Protein AF-A0A6P7HN29-F1 (afdb_monomer_lite)

Radius of gyration: 27.96 Å; chains: 1; bounding box: 75×89×49 Å

Sequence (217 aa):
MADNYPSMDPSSQGRPERPVSKQLPPLPPELEKQKKDVPEELYNAVGVSLKHYQDYNKDHNIKKFFDTFKSFIDSKPDVSNAGITVRIHTVTTGNTYGPDKALLAQVKDSGRITLEETDMSRCHVIILFCQISSRPGSDVQYAMSDLPGDKPVILVLMHHSRKAYYTDTENWSDTYPKVVLGVNVFYHETVKGLLSCKENKLAVQKIKKKLQKYISH

Structure (mmCIF, N/CA/C/O backbone):
data_AF-A0A6P7HN29-F1
#
_entry.id   AF-A0A6P7HN29-F1
#
loop_
_atom_site.group_PDB
_atom_site.id
_atom_site.type_symbol
_atom_site.label_atom_id
_atom_site.label_alt_id
_atom_site.label_comp_id
_atom_site.label_asym_id
_atom_site.label_entity_id
_atom_site.label_seq_id
_atom_site.pdbx_PDB_ins_code
_atom_site.Cartn_x
_atom_site.Cartn_y
_atom_site.Cartn_z
_atom_site.occupancy
_atom_site.B_iso_or_equiv
_atom_site.auth_seq_id
_atom_site.auth_comp_id
_atom_site.auth_asym_id
_atom_site.auth_atom_id
_atom_site.pdbx_PDB_model_num
ATOM 1 N N . MET A 1 1 ? -58.189 67.225 -16.286 1.00 43.34 1 MET A N 1
ATOM 2 C CA . MET A 1 1 ? -57.925 67.772 -14.939 1.00 43.34 1 MET A CA 1
ATOM 3 C C . MET A 1 1 ? -56.854 66.900 -14.319 1.00 43.34 1 MET A C 1
ATOM 5 O O . MET A 1 1 ? -56.887 65.700 -14.543 1.00 43.34 1 MET A O 1
ATOM 9 N N . ALA A 1 2 ?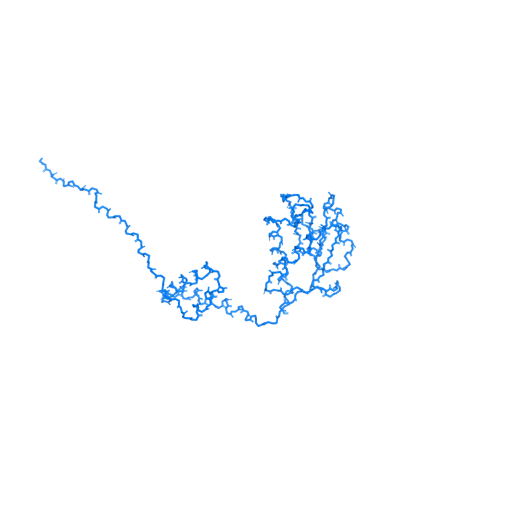 -55.837 67.530 -13.741 1.00 41.59 2 ALA A N 1
ATOM 10 C CA . ALA A 1 2 ? -54.569 66.914 -13.377 1.00 41.59 2 ALA A CA 1
ATOM 11 C C . ALA A 1 2 ? -54.674 66.134 -12.063 1.00 41.59 2 ALA A C 1
ATOM 13 O O . ALA A 1 2 ? -55.053 66.723 -11.055 1.00 41.59 2 ALA A O 1
ATOM 14 N N . ASP A 1 3 ? -54.261 64.867 -12.075 1.00 45.31 3 ASP A N 1
ATOM 15 C CA . ASP A 1 3 ? -54.010 64.102 -10.856 1.00 45.31 3 ASP A CA 1
ATOM 16 C C . ASP A 1 3 ? -52.498 64.032 -10.611 1.00 45.31 3 ASP A C 1
ATOM 18 O O . ASP A 1 3 ? -51.732 63.424 -11.360 1.00 45.31 3 ASP A O 1
ATOM 22 N N . ASN A 1 4 ? -52.085 64.733 -9.556 1.00 47.69 4 ASN A N 1
ATOM 23 C CA . ASN A 1 4 ? -50.752 64.718 -8.965 1.00 47.69 4 ASN A CA 1
ATOM 24 C C . ASN A 1 4 ? -50.406 63.304 -8.473 1.00 47.69 4 ASN A C 1
ATOM 26 O O . ASN A 1 4 ? -50.963 62.852 -7.473 1.00 47.69 4 ASN A O 1
ATOM 30 N N . TYR A 1 5 ? -49.424 62.648 -9.092 1.00 47.66 5 TYR A N 1
ATOM 31 C CA . TYR A 1 5 ? -48.718 61.530 -8.463 1.00 47.66 5 TYR A CA 1
ATOM 32 C C . TYR A 1 5 ? -47.433 62.045 -7.794 1.00 47.66 5 TYR A C 1
ATOM 34 O O . TYR A 1 5 ? -46.621 62.684 -8.468 1.00 47.66 5 TYR A O 1
ATOM 42 N N . PRO A 1 6 ? -47.207 61.784 -6.492 1.00 52.19 6 PRO A N 1
ATOM 43 C CA . PRO A 1 6 ? -45.948 62.121 -5.842 1.00 52.19 6 PRO A CA 1
ATOM 44 C C . PRO A 1 6 ? -44.807 61.294 -6.443 1.00 52.19 6 PRO A C 1
ATOM 46 O O . PRO A 1 6 ? -44.888 60.068 -6.524 1.00 52.19 6 PRO A O 1
ATOM 49 N N . SER A 1 7 ? -43.731 61.973 -6.838 1.00 55.41 7 SER A N 1
ATOM 50 C CA . SER A 1 7 ? -42.469 61.355 -7.244 1.00 55.41 7 SER A CA 1
ATOM 51 C C . SER A 1 7 ? -41.893 60.556 -6.071 1.00 55.41 7 SER A C 1
ATOM 53 O O . SER A 1 7 ? -41.456 61.145 -5.084 1.00 55.41 7 SER A O 1
ATOM 55 N N . MET A 1 8 ? -41.894 59.223 -6.162 1.00 48.50 8 MET A N 1
ATOM 56 C CA . MET A 1 8 ? -41.188 58.375 -5.201 1.00 48.50 8 MET A CA 1
ATOM 57 C C . MET A 1 8 ? -39.685 58.426 -5.480 1.00 48.50 8 MET A C 1
ATOM 59 O O . MET A 1 8 ? -39.221 58.039 -6.551 1.00 48.50 8 MET A O 1
ATOM 63 N N . ASP A 1 9 ? -38.939 58.915 -4.497 1.00 49.97 9 ASP A N 1
ATOM 64 C CA . ASP A 1 9 ? -37.482 58.903 -4.463 1.00 49.97 9 ASP A CA 1
ATOM 65 C C . ASP A 1 9 ? -36.962 57.445 -4.393 1.00 49.97 9 ASP A C 1
ATOM 67 O O . ASP A 1 9 ? -37.293 56.727 -3.439 1.00 49.97 9 ASP A O 1
ATOM 71 N N . PRO A 1 10 ? -36.147 56.971 -5.361 1.00 46.06 10 PRO A N 1
ATOM 72 C CA . PRO A 1 10 ? -35.624 55.603 -5.364 1.00 46.06 10 PRO A CA 1
ATOM 73 C C . PRO A 1 10 ? -34.605 55.321 -4.250 1.00 46.06 10 PRO A C 1
ATOM 75 O O . PRO A 1 10 ? -34.153 54.185 -4.113 1.00 46.06 10 PRO A O 1
ATOM 78 N N . SER A 1 11 ? -34.214 56.318 -3.453 1.00 51.03 11 SER A N 1
ATOM 79 C CA . SER A 1 11 ? -33.157 56.170 -2.446 1.00 51.03 11 SER A CA 1
ATOM 80 C C . SER A 1 11 ? -33.614 55.600 -1.090 1.00 51.03 11 SER A C 1
ATOM 82 O O . SER A 1 11 ? -32.798 55.454 -0.182 1.00 51.03 11 SER A O 1
ATOM 84 N N . SER A 1 12 ? -34.879 55.178 -0.955 1.00 49.66 12 SER A N 1
ATOM 85 C CA . SER A 1 12 ? -35.416 54.580 0.284 1.00 49.66 12 SER A CA 1
ATOM 86 C C . SER A 1 12 ? -35.377 53.045 0.350 1.00 49.66 12 SER A C 1
ATOM 88 O O . SER A 1 12 ? -35.799 52.464 1.353 1.00 49.66 12 SER A O 1
ATOM 90 N N . GLN A 1 13 ? -34.815 52.355 -0.651 1.00 51.03 13 GLN A N 1
ATOM 91 C CA . GLN A 1 13 ? -34.500 50.931 -0.503 1.00 51.03 13 GLN A CA 1
ATOM 92 C C . GLN A 1 13 ? -33.286 50.772 0.416 1.00 51.03 13 GLN A C 1
ATOM 94 O O . GLN A 1 13 ? -32.135 50.757 -0.022 1.00 51.03 13 GLN A O 1
ATOM 99 N N . GLY A 1 14 ? -33.566 50.677 1.718 1.00 47.97 14 GLY A N 1
ATOM 100 C CA . GLY A 1 14 ? -32.590 50.326 2.736 1.00 47.97 14 GLY A CA 1
ATOM 101 C C . GLY A 1 14 ? -31.765 49.128 2.274 1.00 47.97 14 GLY A C 1
ATOM 102 O O . GLY A 1 14 ? -32.299 48.062 1.966 1.00 47.97 14 GLY A O 1
ATOM 103 N N . ARG A 1 15 ? -30.446 49.326 2.187 1.00 46.12 15 ARG A N 1
ATOM 104 C CA . ARG A 1 15 ? -29.478 48.254 1.946 1.00 46.12 15 ARG A CA 1
ATOM 105 C C . ARG A 1 15 ? -29.787 47.123 2.941 1.00 46.12 15 ARG A C 1
ATOM 107 O O . ARG A 1 15 ? -29.869 47.430 4.130 1.00 46.12 15 ARG A O 1
ATOM 114 N N . PRO A 1 16 ? -29.928 45.852 2.512 1.00 44.56 16 PRO A N 1
ATOM 115 C CA . PRO A 1 16 ? -30.110 44.757 3.454 1.00 44.56 16 PRO A CA 1
ATOM 116 C C . PRO A 1 16 ? -28.949 44.793 4.446 1.00 44.56 16 PRO A C 1
ATOM 118 O O . PRO A 1 16 ? -27.779 44.758 4.045 1.00 44.56 16 PRO A O 1
ATOM 121 N N . GLU A 1 17 ? -29.271 44.956 5.730 1.00 47.38 17 GLU A N 1
ATOM 122 C CA . GLU A 1 17 ? -28.269 44.930 6.785 1.00 47.38 17 GLU A CA 1
ATOM 123 C C . GLU A 1 17 ? -27.486 43.625 6.657 1.00 47.38 17 GLU A C 1
ATOM 125 O O . GLU A 1 17 ? -28.058 42.533 6.590 1.00 47.38 17 GLU A O 1
ATOM 130 N N . ARG A 1 18 ? -26.153 43.728 6.577 1.00 48.09 18 ARG A N 1
ATOM 131 C CA . ARG A 1 18 ? -25.316 42.532 6.670 1.00 48.09 18 ARG A CA 1
ATOM 132 C C . ARG A 1 18 ? -25.620 41.885 8.018 1.00 48.09 18 ARG A C 1
ATOM 134 O O . ARG A 1 18 ? -25.643 42.615 9.010 1.00 48.09 18 ARG A O 1
ATOM 141 N N . PRO A 1 19 ? -25.804 40.555 8.085 1.00 44.81 19 PRO A N 1
ATOM 142 C CA . PRO A 1 19 ? -25.991 39.898 9.362 1.00 44.81 19 PRO A CA 1
ATOM 143 C C . PRO A 1 19 ? -24.803 40.253 10.254 1.00 44.81 19 PRO A C 1
ATOM 145 O O . PRO A 1 19 ? -23.654 39.957 9.919 1.00 44.81 19 PRO A O 1
ATOM 148 N N . VAL A 1 20 ? -25.093 40.949 11.356 1.00 46.72 20 VAL A N 1
ATOM 149 C CA . VAL A 1 20 ? -24.129 41.270 12.409 1.00 46.72 20 VAL A CA 1
ATOM 150 C C . VAL A 1 20 ? -23.392 39.977 12.737 1.00 46.72 20 VAL A C 1
ATOM 152 O O . VAL A 1 20 ? -24.045 38.959 12.990 1.00 46.72 20 VAL A O 1
ATOM 155 N N . SER A 1 21 ? -22.054 39.980 12.691 1.00 49.72 21 SER A N 1
ATOM 156 C CA . SER A 1 21 ? -21.269 38.802 13.055 1.00 49.72 21 SER A CA 1
ATOM 157 C C . SER A 1 21 ? -21.516 38.518 14.532 1.00 49.72 21 SER A C 1
ATOM 159 O O . SER A 1 21 ? -20.874 39.084 15.414 1.00 49.72 21 SER A O 1
ATOM 161 N N . LYS A 1 22 ? -22.517 37.686 14.815 1.00 56.28 22 LYS A N 1
ATOM 162 C CA . LYS A 1 22 ? -22.825 37.240 16.165 1.00 56.28 22 LYS A CA 1
ATOM 163 C C . LYS A 1 22 ? -21.600 36.477 16.647 1.00 56.28 22 LYS A C 1
ATOM 165 O O . LYS A 1 22 ? -21.380 35.361 16.166 1.00 56.28 22 LYS A O 1
ATOM 170 N N . GLN A 1 23 ? -20.838 37.098 17.553 1.00 55.44 23 GLN A N 1
ATOM 171 C CA . GLN A 1 23 ? -19.724 36.499 18.283 1.00 55.44 23 GLN A CA 1
ATOM 172 C C . GLN A 1 23 ? -20.067 35.032 18.575 1.00 55.44 23 GLN A C 1
ATOM 174 O O . GLN A 1 23 ? -21.179 34.727 19.025 1.00 55.44 23 GLN A O 1
ATOM 179 N N . LEU A 1 24 ? -19.169 34.117 18.205 1.00 54.12 24 LEU A N 1
ATOM 180 C CA . LEU A 1 24 ? -19.393 32.693 18.428 1.00 54.12 24 LEU A CA 1
ATOM 181 C C . LEU A 1 24 ? -19.588 32.484 19.942 1.00 54.12 24 LEU A C 1
ATOM 183 O O . LEU A 1 24 ? -18.815 33.062 20.711 1.00 54.12 24 LEU A O 1
ATOM 187 N N . PRO A 1 25 ? -20.626 31.749 20.385 1.00 56.28 25 PRO A N 1
ATOM 188 C CA . PRO A 1 25 ? -20.808 31.494 21.805 1.00 56.28 25 PRO A CA 1
ATOM 189 C C . PRO A 1 25 ? -19.559 30.804 22.367 1.00 56.28 25 PRO A C 1
ATOM 191 O O . PRO A 1 25 ? -18.903 30.049 21.637 1.00 56.28 25 PRO A O 1
ATOM 194 N N . PRO A 1 26 ? -19.217 31.069 23.638 1.00 59.94 26 PRO A N 1
ATOM 195 C CA . PRO A 1 26 ? -18.092 30.411 24.278 1.00 59.94 26 PRO A CA 1
ATOM 196 C C . PRO A 1 26 ? -18.330 28.903 24.281 1.00 59.94 26 PRO A C 1
ATOM 198 O O . PRO A 1 26 ? -19.451 28.432 24.500 1.00 59.94 26 PRO A O 1
ATOM 201 N N . LEU A 1 27 ? -17.277 28.146 23.987 1.00 61.91 27 LEU A N 1
ATOM 202 C CA . LEU A 1 27 ? -17.364 26.697 24.024 1.00 61.91 27 LEU A CA 1
ATOM 203 C C . LEU A 1 27 ? -17.512 26.220 25.474 1.00 61.91 27 LEU A C 1
ATOM 205 O O . LEU A 1 27 ? -17.062 26.895 26.402 1.00 61.91 27 LEU A O 1
ATOM 209 N N . PRO A 1 28 ? -18.099 25.031 25.680 1.00 71.88 28 PRO A N 1
ATOM 210 C CA . PRO A 1 28 ? -18.005 24.330 26.947 1.00 71.88 28 PRO A CA 1
ATOM 211 C C . PRO A 1 28 ? -16.540 24.266 27.422 1.00 71.88 28 PRO A C 1
ATOM 213 O O . PRO A 1 28 ? -15.663 23.933 26.612 1.00 71.88 28 PRO A O 1
ATOM 216 N N . PRO A 1 29 ? -16.256 24.553 28.705 1.00 72.56 29 PRO A N 1
ATOM 217 C CA . PRO A 1 29 ? -14.896 24.577 29.252 1.00 72.56 29 PRO A CA 1
ATOM 218 C C . PRO A 1 29 ? -14.099 23.287 29.010 1.00 72.56 29 PRO A C 1
ATOM 220 O O . PRO A 1 29 ? -12.871 23.305 28.924 1.00 72.56 29 PRO A O 1
ATOM 223 N N . GLU A 1 30 ? -14.786 22.152 28.886 1.00 71.81 30 GLU A N 1
ATOM 224 C CA . GLU A 1 30 ? -14.202 20.847 28.583 1.00 71.81 30 GLU A CA 1
ATOM 225 C C . GLU A 1 30 ? -13.575 20.806 27.183 1.00 71.81 30 GLU A C 1
ATOM 227 O O . GLU A 1 30 ? -12.512 20.211 27.006 1.00 71.81 30 GLU A O 1
ATOM 232 N N . LEU A 1 31 ? -14.204 21.468 26.206 1.00 68.50 31 LEU A N 1
ATOM 233 C CA . LEU A 1 31 ? -13.719 21.548 24.826 1.00 68.50 31 LEU A CA 1
ATOM 234 C C . LEU A 1 31 ? -12.632 22.615 24.669 1.00 68.50 31 LEU A C 1
ATOM 236 O O . LEU A 1 31 ? -11.703 22.435 23.883 1.00 68.50 31 LEU A O 1
ATOM 240 N N . GLU A 1 32 ? -12.689 23.698 25.450 1.00 72.94 32 GLU A N 1
ATOM 241 C CA . GLU A 1 32 ? -11.645 24.730 25.429 1.00 72.94 32 GLU A CA 1
ATOM 242 C C . GLU A 1 32 ? -10.275 24.192 25.858 1.00 72.94 32 GLU A C 1
ATOM 244 O O . GLU A 1 32 ? -9.254 24.571 25.280 1.00 72.94 32 GLU A O 1
ATOM 249 N N . LYS A 1 33 ? -10.240 23.249 26.810 1.00 77.94 33 LYS A N 1
ATOM 250 C CA . LYS A 1 33 ? -8.997 22.596 27.261 1.00 77.94 33 LYS A CA 1
ATOM 251 C C . LYS A 1 33 ? -8.274 21.837 26.145 1.00 77.94 33 LYS A C 1
ATOM 253 O O . LYS A 1 33 ? -7.057 21.706 26.209 1.00 77.94 33 LYS A O 1
ATOM 258 N N . GLN A 1 34 ? -9.001 21.381 25.125 1.00 69.62 34 GLN A N 1
ATOM 259 C CA . GLN A 1 34 ? -8.477 20.568 24.020 1.00 69.62 34 GLN A CA 1
ATOM 260 C C . GLN A 1 34 ? -8.106 21.401 22.782 1.00 69.62 34 GLN A C 1
ATOM 262 O O . GLN A 1 34 ? -7.586 20.873 21.803 1.00 69.62 34 GLN A O 1
ATOM 267 N N . LYS A 1 35 ? -8.335 22.722 22.814 1.00 69.81 35 LYS A N 1
ATOM 268 C CA . LYS A 1 35 ? -8.148 23.629 21.668 1.00 69.81 35 LYS A CA 1
ATOM 269 C C . LYS A 1 35 ? -6.738 23.603 21.066 1.00 69.81 35 LYS A C 1
ATOM 271 O O . LYS A 1 35 ? -6.591 23.840 19.873 1.00 69.81 35 LYS A O 1
ATOM 276 N N . LYS A 1 36 ? -5.704 23.350 21.875 1.00 72.38 36 LYS A N 1
ATOM 277 C CA . LYS A 1 36 ? -4.299 23.350 21.423 1.00 72.38 36 LYS A CA 1
ATOM 278 C C . LYS A 1 36 ? -3.937 22.133 20.570 1.00 72.38 36 LYS A C 1
ATOM 280 O O . LYS A 1 36 ? -3.017 22.225 19.766 1.00 72.38 36 LYS A O 1
ATOM 285 N N . ASP A 1 37 ? -4.676 21.039 20.726 1.00 72.31 37 ASP A N 1
ATOM 286 C CA . ASP A 1 37 ? -4.370 19.747 20.106 1.00 72.31 37 ASP A CA 1
ATOM 287 C C . ASP A 1 37 ? -5.210 19.487 18.844 1.00 72.31 37 ASP A C 1
ATOM 289 O O . ASP A 1 37 ? -5.085 18.444 18.202 1.00 72.31 37 ASP A O 1
ATOM 293 N N . VAL A 1 38 ? -6.080 20.433 18.474 1.00 72.06 38 VAL A N 1
ATOM 294 C CA . VAL A 1 38 ? -7.059 20.282 17.393 1.00 72.06 38 VAL A CA 1
ATOM 295 C C . VAL A 1 38 ? -6.831 21.354 16.320 1.00 72.06 38 VAL A C 1
ATOM 297 O O . VAL A 1 38 ? -6.774 22.539 16.652 1.00 72.06 38 VAL A O 1
ATOM 300 N N . PRO A 1 39 ? -6.745 20.980 15.025 1.00 77.00 39 PRO A N 1
ATOM 301 C CA . PRO A 1 39 ? -6.690 21.939 13.924 1.00 77.00 39 PRO A CA 1
ATOM 302 C C . PRO A 1 39 ? -7.826 22.967 13.991 1.00 77.00 39 PRO A C 1
ATOM 304 O O . PRO A 1 39 ? -8.988 22.608 14.195 1.00 77.00 39 PRO A O 1
ATOM 307 N N . GLU A 1 40 ? -7.498 24.240 13.768 1.00 72.62 40 GLU A N 1
ATOM 308 C CA . GLU A 1 40 ? -8.418 25.373 13.944 1.00 72.62 40 GLU A CA 1
ATOM 309 C C . GLU A 1 40 ? -9.715 25.231 13.127 1.00 72.62 40 GLU A C 1
ATOM 311 O O . GLU A 1 40 ? -10.800 25.558 13.606 1.00 72.62 40 GLU A O 1
ATOM 316 N N . GLU A 1 41 ? -9.633 24.664 11.923 1.00 72.50 41 GLU A N 1
ATOM 317 C CA . GLU A 1 41 ? -10.794 24.390 11.068 1.00 72.50 41 GLU A CA 1
ATOM 318 C C . GLU A 1 41 ? -11.811 23.452 11.737 1.00 72.50 41 GLU A C 1
ATOM 320 O O . GLU A 1 41 ? -13.017 23.702 11.700 1.00 72.50 41 GLU A O 1
ATOM 325 N N . LEU A 1 42 ? -11.329 22.390 12.390 1.00 71.50 42 LEU A N 1
ATOM 326 C CA . LEU A 1 42 ? -12.178 21.427 13.093 1.00 71.50 42 LEU A CA 1
ATOM 327 C C . LEU A 1 42 ? -12.754 22.043 14.368 1.00 71.50 42 LEU A C 1
ATOM 329 O O . LEU A 1 42 ? -13.936 21.864 14.659 1.00 71.50 42 LEU A O 1
ATOM 333 N N . TYR A 1 43 ? -11.946 22.824 15.083 1.00 69.81 43 TYR A N 1
ATOM 334 C CA . TYR A 1 43 ? -12.386 23.578 16.253 1.00 69.81 43 TYR A CA 1
ATOM 335 C C . TYR A 1 43 ? -13.524 24.557 15.907 1.00 69.81 43 TYR A C 1
ATOM 337 O O . TYR A 1 43 ? -14.561 24.587 16.576 1.00 69.81 43 TYR A O 1
ATOM 345 N N . ASN A 1 44 ? -13.383 25.299 14.807 1.00 74.12 44 ASN A N 1
ATOM 346 C CA . ASN A 1 44 ? -14.394 26.243 14.337 1.00 74.12 44 ASN A CA 1
ATOM 347 C C . ASN A 1 44 ? -15.677 25.527 13.886 1.00 74.12 44 ASN A C 1
ATOM 349 O O . ASN A 1 44 ? -16.779 25.963 14.228 1.00 74.12 44 ASN A O 1
ATOM 353 N N . ALA A 1 45 ? -15.559 24.398 13.181 1.00 77.00 45 ALA A N 1
ATOM 354 C CA . ALA A 1 45 ? -16.709 23.603 12.752 1.00 77.00 45 ALA A CA 1
ATOM 355 C C . ALA A 1 45 ? -17.531 23.060 13.937 1.00 77.00 45 ALA A C 1
ATOM 357 O O . ALA A 1 45 ? -18.766 23.077 13.893 1.00 77.00 45 ALA A O 1
ATOM 358 N N . VAL A 1 46 ? -16.870 22.625 15.016 1.00 75.88 46 VAL A N 1
ATOM 359 C CA . VAL A 1 46 ? -17.536 22.155 16.242 1.00 75.88 46 VAL A CA 1
ATOM 360 C C . VAL A 1 46 ? -18.276 23.298 16.935 1.00 75.88 46 VAL A C 1
ATOM 362 O O . VAL A 1 46 ? -19.447 23.137 17.276 1.00 75.88 46 VAL A O 1
ATOM 365 N N . GLY A 1 47 ? -17.647 24.468 17.084 1.00 70.94 47 GLY A N 1
ATOM 366 C CA . GLY A 1 47 ? -18.295 25.636 17.693 1.00 70.94 47 GLY A CA 1
ATOM 367 C C . GLY A 1 47 ? -19.517 26.123 16.912 1.00 70.94 47 GLY A C 1
ATOM 368 O O . GLY A 1 47 ? -20.562 26.411 17.500 1.00 70.94 47 GLY A O 1
ATOM 369 N N . VAL A 1 48 ? -19.432 26.139 15.578 1.00 75.00 48 VAL A N 1
ATOM 370 C CA . VAL A 1 48 ? -20.577 26.451 14.710 1.00 75.00 48 VAL A CA 1
ATOM 371 C C . VAL A 1 48 ? -21.687 25.414 14.880 1.00 75.00 48 VAL A C 1
ATOM 373 O O . VAL A 1 48 ? -22.847 25.789 15.048 1.00 75.00 48 VAL A O 1
ATOM 376 N N . SER A 1 49 ? -21.355 24.123 14.881 1.00 74.56 49 SER A N 1
ATOM 377 C CA . SER A 1 49 ? -22.342 23.043 15.019 1.00 74.56 49 SER A CA 1
ATOM 378 C C . SER A 1 49 ? -23.046 23.070 16.380 1.00 74.56 49 SER A C 1
ATOM 380 O O . SER A 1 49 ? -24.263 22.904 16.442 1.00 74.56 49 SER A O 1
ATOM 382 N N . LEU A 1 50 ? -22.308 23.343 17.462 1.00 71.75 50 LEU A N 1
ATOM 383 C CA . LEU A 1 50 ? -22.855 23.421 18.818 1.00 71.75 50 LEU A CA 1
ATOM 384 C C . LEU A 1 50 ? -23.823 24.596 18.983 1.00 71.75 50 LEU A C 1
ATOM 386 O O . LEU A 1 50 ? -24.890 24.418 19.567 1.00 71.75 50 LEU A O 1
ATOM 390 N N . LYS A 1 51 ? -23.487 25.766 18.423 1.00 70.00 51 LYS A N 1
ATOM 391 C CA . LYS A 1 51 ? -24.373 26.939 18.413 1.00 70.00 51 LYS A CA 1
ATOM 392 C C . LYS A 1 51 ? -25.721 26.608 17.772 1.00 70.00 51 LYS A C 1
ATOM 394 O O . LYS A 1 51 ? -26.764 26.826 18.376 1.00 70.00 51 LYS A O 1
ATOM 399 N N . HIS A 1 52 ? -25.694 26.016 16.576 1.00 67.56 52 HIS A N 1
ATOM 400 C CA . HIS A 1 52 ? -26.920 25.622 15.883 1.00 67.56 52 HIS A CA 1
ATOM 401 C C . HIS A 1 52 ? -27.680 24.542 16.662 1.00 67.56 52 HIS A C 1
ATOM 403 O O . HIS A 1 52 ? -28.897 24.605 16.772 1.00 67.56 52 HIS A O 1
ATOM 409 N N . TYR A 1 53 ? -26.993 23.577 17.269 1.00 67.94 53 TYR A N 1
ATOM 410 C CA . TYR A 1 53 ? -27.675 22.583 18.091 1.00 67.94 53 TYR A CA 1
ATOM 411 C C . TYR A 1 53 ? -28.388 23.211 19.300 1.00 67.94 53 TYR A C 1
ATOM 413 O O . TYR A 1 53 ? -29.535 22.871 19.569 1.0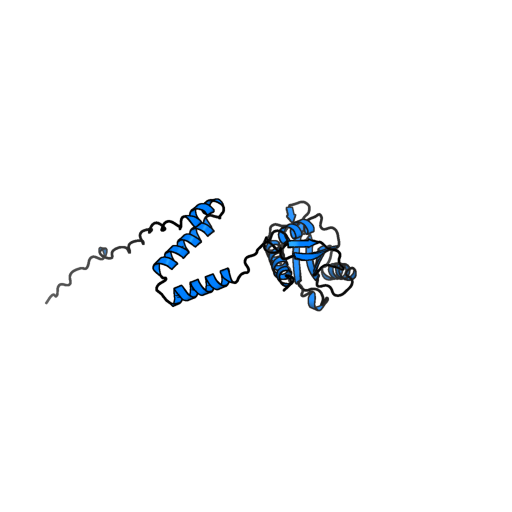0 67.94 53 TYR A O 1
ATOM 421 N N . GLN A 1 54 ? -27.758 24.155 20.005 1.00 67.56 54 GLN A N 1
ATOM 422 C CA . GLN A 1 54 ? -28.373 24.847 21.145 1.00 67.56 54 GLN A CA 1
ATOM 423 C C . GLN A 1 54 ? -29.597 25.677 20.737 1.00 67.56 54 GLN A C 1
ATOM 425 O O . GLN A 1 54 ? -30.601 25.661 21.449 1.00 67.56 54 GLN A O 1
ATOM 430 N N . ASP A 1 55 ? -29.537 26.336 19.578 1.00 69.75 55 ASP A N 1
ATOM 431 C CA . ASP A 1 55 ? -30.631 27.162 19.059 1.00 69.75 55 ASP A CA 1
ATOM 432 C C . ASP A 1 55 ? -31.812 26.318 18.528 1.00 69.75 55 ASP A C 1
ATOM 434 O O . ASP A 1 55 ? -32.967 26.736 18.624 1.00 69.75 55 ASP A O 1
ATOM 438 N N . TYR A 1 56 ? -31.544 25.114 18.004 1.00 65.56 56 TYR A N 1
ATOM 439 C CA . TYR A 1 56 ? -32.523 24.295 17.276 1.00 65.56 56 TYR A CA 1
ATOM 440 C C . TYR A 1 56 ? -32.838 22.927 17.912 1.00 65.56 56 TYR A C 1
ATOM 442 O O . TYR A 1 56 ? -33.560 22.132 17.312 1.00 65.56 56 TYR A O 1
ATOM 450 N N . ASN A 1 57 ? -32.382 22.635 19.137 1.00 68.19 57 ASN A N 1
ATOM 451 C CA . ASN A 1 57 ? -32.678 21.361 19.823 1.00 68.19 57 ASN A CA 1
ATOM 452 C C . ASN A 1 57 ? -34.174 21.123 20.115 1.00 68.19 57 ASN A C 1
ATOM 454 O O . ASN A 1 57 ? -34.557 20.009 20.475 1.00 68.19 57 ASN A O 1
ATOM 458 N N . LYS A 1 58 ? -35.010 22.159 19.969 1.00 71.69 58 LYS A N 1
ATOM 459 C CA . LYS A 1 58 ? -36.472 22.085 20.081 1.00 71.69 58 LYS A CA 1
ATOM 460 C C . LYS A 1 58 ? -37.132 21.562 18.805 1.00 71.69 58 LYS A C 1
ATOM 462 O O . LYS A 1 58 ? -38.265 21.094 18.869 1.00 71.69 58 LYS A O 1
ATOM 467 N N . ASP A 1 59 ? -36.450 21.633 17.662 1.00 83.62 59 ASP A N 1
ATOM 468 C CA . ASP A 1 59 ? -36.935 21.047 16.417 1.00 83.62 59 ASP A CA 1
ATOM 469 C C . ASP A 1 59 ? -36.694 19.532 16.436 1.00 83.62 59 ASP A C 1
ATOM 471 O O . ASP A 1 59 ? -35.563 19.053 16.558 1.00 83.62 59 ASP A O 1
ATOM 475 N N . HIS A 1 60 ? -37.777 18.764 16.314 1.00 80.25 60 HIS A N 1
ATOM 476 C CA . HIS A 1 60 ? -37.739 17.305 16.365 1.00 80.25 60 HIS A CA 1
ATOM 477 C C . HIS A 1 60 ? -36.838 16.690 15.279 1.00 80.25 60 HIS A C 1
ATOM 479 O O . HIS A 1 60 ? -36.157 15.699 15.540 1.00 80.25 60 HIS A O 1
ATOM 485 N N . ASN A 1 61 ? -36.807 17.257 14.071 1.00 80.50 61 ASN A N 1
ATOM 486 C CA . ASN A 1 61 ? -36.033 16.715 12.956 1.00 80.50 61 ASN A CA 1
ATOM 487 C C . ASN A 1 61 ? -34.540 16.986 13.137 1.00 80.50 61 ASN A C 1
ATOM 489 O O . ASN A 1 61 ? -33.725 16.093 12.901 1.00 80.50 61 ASN A O 1
ATOM 493 N N . ILE A 1 62 ? -34.187 18.182 13.611 1.00 78.81 62 ILE A N 1
ATOM 494 C CA . ILE A 1 62 ? -32.798 18.543 13.915 1.00 78.81 62 ILE A CA 1
ATOM 495 C C . ILE A 1 62 ? -32.297 17.719 15.099 1.00 78.81 62 ILE A C 1
ATOM 497 O O . ILE A 1 62 ? -31.235 17.102 15.011 1.00 78.81 62 ILE A O 1
ATOM 501 N N . LYS A 1 63 ? -33.090 17.614 16.171 1.00 80.25 63 LYS A N 1
ATOM 502 C CA . LYS A 1 63 ? -32.764 16.761 17.315 1.00 80.25 63 LYS A CA 1
ATOM 503 C C . LYS A 1 63 ? -32.573 15.304 16.886 1.00 80.25 63 LYS A C 1
ATOM 505 O O . LYS A 1 63 ? -31.545 14.719 17.203 1.00 80.25 63 LYS A O 1
ATOM 510 N N . LYS A 1 64 ? -33.492 14.738 16.094 1.00 84.19 64 LYS A N 1
ATOM 511 C CA . LYS A 1 64 ? -33.375 13.368 15.566 1.00 84.19 64 LYS A CA 1
ATOM 512 C C . LYS A 1 64 ? -32.130 13.185 14.696 1.00 84.19 64 LYS A C 1
ATOM 514 O O . LYS A 1 64 ? -31.477 12.150 14.802 1.00 84.19 64 LYS A O 1
ATOM 519 N N . PHE A 1 65 ? -31.787 14.157 13.850 1.00 82.12 65 PHE A N 1
ATOM 520 C CA . PHE A 1 65 ? -30.566 14.116 13.040 1.00 82.12 65 PHE A CA 1
ATOM 521 C C . PHE A 1 65 ? -29.314 14.053 13.920 1.00 82.12 65 PHE A C 1
ATOM 523 O O . PHE A 1 65 ? -28.485 13.164 13.736 1.00 82.12 65 PHE A O 1
ATOM 530 N N . PHE A 1 66 ? -29.200 14.944 14.908 1.00 81.00 66 PHE A N 1
ATOM 531 C CA . PHE A 1 66 ? -28.060 14.961 15.822 1.00 81.00 66 PHE A CA 1
ATOM 532 C C . PHE A 1 66 ? -28.021 13.736 16.736 1.00 81.00 66 PHE A C 1
ATOM 534 O O . PHE A 1 66 ? -26.941 13.196 16.936 1.00 81.00 66 PHE A O 1
ATOM 541 N N . ASP A 1 67 ? -29.160 13.248 17.226 1.00 82.19 67 ASP A N 1
ATOM 542 C CA . ASP A 1 67 ? -29.247 12.006 18.002 1.00 82.19 67 ASP A CA 1
ATOM 543 C C . ASP A 1 67 ? -28.815 10.797 17.158 1.00 82.19 67 ASP A C 1
ATOM 545 O O . ASP A 1 67 ? -28.087 9.936 17.642 1.00 82.19 67 ASP A O 1
ATOM 549 N N . THR A 1 68 ? -29.200 10.751 15.878 1.00 81.12 68 THR A N 1
ATOM 550 C CA . THR A 1 68 ? -28.773 9.701 14.934 1.00 81.12 68 THR A CA 1
ATOM 551 C C . THR A 1 68 ? -27.277 9.792 14.658 1.00 81.12 68 THR A C 1
ATOM 553 O O . THR A 1 68 ? -26.579 8.783 14.678 1.00 81.12 68 THR A O 1
ATOM 556 N N . PHE A 1 69 ? -26.762 11.0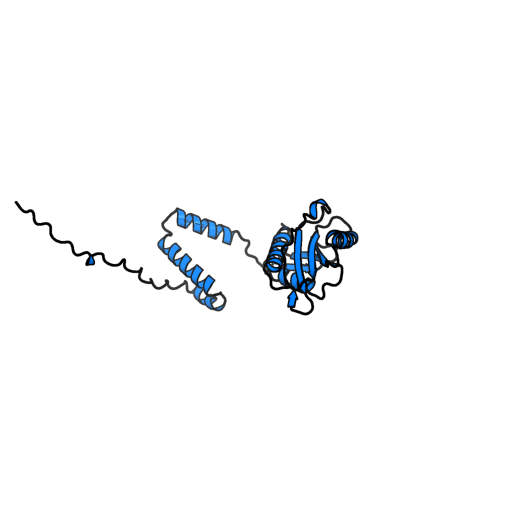00 14.425 1.00 78.94 69 PHE A N 1
ATOM 557 C CA . PHE A 1 69 ? -25.336 11.228 14.224 1.00 78.94 69 PHE A CA 1
ATOM 558 C C . PHE A 1 69 ? -24.533 10.866 15.476 1.00 78.94 69 PHE A C 1
ATOM 560 O O . PHE A 1 69 ? -23.536 10.160 15.377 1.00 78.94 69 PHE A O 1
ATOM 567 N N . LYS A 1 70 ? -24.995 11.283 16.656 1.00 76.62 70 LYS A N 1
ATOM 568 C CA . LYS A 1 70 ? -24.399 10.944 17.944 1.00 76.62 70 LYS A CA 1
ATOM 569 C C . LYS A 1 70 ? -24.441 9.442 18.178 1.00 76.62 70 LYS A C 1
ATOM 571 O O . LYS A 1 70 ? -23.404 8.869 18.449 1.00 76.62 70 LYS A O 1
ATOM 576 N N . SER A 1 71 ? -25.575 8.785 17.951 1.00 74.38 71 SER A N 1
ATOM 577 C CA . SER A 1 71 ? -25.679 7.326 18.008 1.00 74.38 71 SER A CA 1
ATOM 578 C C . SER A 1 71 ? -24.737 6.648 17.013 1.00 74.38 71 SER A C 1
ATOM 580 O O . SER A 1 71 ? -24.132 5.646 17.358 1.00 74.38 71 SER A O 1
ATOM 582 N N . PHE A 1 72 ? -24.531 7.192 15.813 1.00 74.50 72 PHE A N 1
ATOM 583 C CA . PHE A 1 72 ? -23.537 6.687 14.863 1.00 74.50 72 PHE A CA 1
ATOM 584 C C . PHE A 1 72 ? -22.092 6.877 15.354 1.00 74.50 72 PHE A C 1
ATOM 586 O O . PHE A 1 72 ? -21.253 6.018 15.110 1.00 74.50 72 PHE A O 1
ATOM 593 N N . ILE A 1 73 ? -21.781 7.985 16.029 1.00 67.94 73 ILE A N 1
ATOM 594 C CA . ILE A 1 73 ? -20.467 8.216 16.645 1.00 67.94 73 ILE A CA 1
ATOM 595 C C . ILE A 1 73 ? -20.267 7.324 17.879 1.00 67.94 73 ILE A C 1
ATOM 597 O O . ILE A 1 73 ? -19.210 6.722 17.990 1.00 67.94 73 ILE A O 1
ATOM 601 N N . ASP A 1 74 ? -21.277 7.188 18.735 1.00 68.12 74 ASP A N 1
ATOM 602 C CA . ASP A 1 74 ? -21.269 6.414 19.984 1.00 68.12 74 ASP A CA 1
ATOM 603 C C . ASP A 1 74 ? -21.379 4.896 19.729 1.00 68.12 74 ASP A C 1
ATOM 605 O O . ASP A 1 74 ? -20.939 4.091 20.542 1.00 68.12 74 ASP A O 1
ATOM 609 N N . SER A 1 75 ? -21.960 4.488 18.592 1.00 63.38 75 SER A N 1
ATOM 610 C CA . SER A 1 75 ? -21.959 3.097 18.104 1.00 63.38 75 SER A CA 1
ATOM 611 C C . SER A 1 75 ? -20.703 2.744 17.317 1.00 63.38 75 SER A C 1
ATOM 613 O O . SER A 1 75 ? -20.505 1.571 16.989 1.00 63.38 75 SER A O 1
ATOM 615 N N . LYS A 1 76 ? -19.814 3.714 17.041 1.00 53.22 76 LYS A N 1
ATOM 616 C CA . LYS A 1 76 ? -18.427 3.330 16.782 1.00 53.22 76 LYS A CA 1
ATOM 617 C C . LYS A 1 76 ? -17.916 2.758 18.093 1.00 53.22 76 LYS A C 1
ATOM 619 O O . LYS A 1 76 ? -18.084 3.414 19.118 1.00 53.22 76 LYS A O 1
ATOM 624 N N . PRO A 1 77 ? -17.320 1.559 18.080 1.00 47.38 77 PRO A N 1
ATOM 625 C CA . PRO A 1 77 ? -16.730 1.032 19.291 1.00 47.38 77 PRO A CA 1
ATOM 626 C C . PRO A 1 77 ? -15.780 2.093 19.839 1.00 47.38 77 PRO A C 1
ATOM 628 O O . PRO A 1 77 ? -14.981 2.656 19.081 1.00 47.38 77 PRO A O 1
ATOM 631 N N . ASP A 1 78 ? -15.905 2.377 21.135 1.00 43.84 78 ASP A N 1
ATOM 632 C CA . ASP A 1 78 ? -14.813 2.945 21.905 1.00 43.84 78 ASP A CA 1
ATOM 633 C C . ASP A 1 78 ? -13.587 2.104 21.551 1.00 43.84 78 ASP A C 1
ATOM 635 O O . ASP A 1 78 ? -13.530 0.907 21.854 1.00 43.84 78 ASP A O 1
ATOM 639 N N . VAL A 1 79 ? -12.658 2.676 20.784 1.00 49.53 79 VAL A N 1
ATOM 640 C CA . VAL A 1 79 ? -11.425 1.983 20.414 1.00 49.53 79 VAL A CA 1
ATOM 641 C C . VAL A 1 79 ? -10.518 2.064 21.634 1.00 49.53 79 VAL A C 1
ATOM 643 O O . VAL A 1 79 ? -9.455 2.678 21.618 1.00 49.53 79 VAL A O 1
ATOM 646 N N . SER A 1 80 ? -10.953 1.421 22.719 1.00 44.78 80 SER A N 1
ATOM 647 C CA . SER A 1 80 ? -10.042 0.830 23.679 1.00 44.78 80 SER A CA 1
ATOM 648 C C . SER A 1 80 ? -8.984 0.082 22.866 1.00 44.78 80 SER A C 1
ATOM 650 O O . SER A 1 80 ? -9.319 -0.654 21.938 1.00 44.78 80 SER A O 1
ATOM 652 N N . ASN A 1 81 ? -7.718 0.373 23.158 1.00 44.28 81 ASN A N 1
ATOM 653 C CA . ASN A 1 81 ? -6.496 -0.011 22.447 1.00 44.28 81 ASN A CA 1
ATOM 654 C C . ASN A 1 81 ? -6.248 -1.536 22.300 1.00 44.28 81 ASN A C 1
ATOM 656 O O . ASN A 1 81 ? -5.125 -2.002 22.471 1.00 44.28 81 ASN A O 1
ATOM 660 N N . ALA A 1 82 ? -7.244 -2.341 21.943 1.00 47.62 82 ALA A N 1
ATOM 661 C CA . ALA A 1 82 ? -7.028 -3.612 21.272 1.00 47.62 82 ALA A CA 1
ATOM 662 C C . ALA A 1 82 ? -6.829 -3.292 19.785 1.00 47.62 82 ALA A C 1
ATOM 664 O O . ALA A 1 82 ? -7.780 -3.236 19.007 1.00 47.62 82 ALA A O 1
ATOM 665 N N . GLY A 1 83 ? -5.588 -2.969 19.411 1.00 56.56 83 GLY A N 1
ATOM 666 C CA . GLY A 1 83 ? -5.231 -2.604 18.043 1.00 56.56 83 GLY A CA 1
ATOM 667 C C . GLY A 1 83 ? -5.748 -3.644 17.055 1.00 56.56 83 GLY A C 1
ATOM 668 O O . GLY A 1 83 ? -5.275 -4.781 17.032 1.00 56.56 83 GLY A O 1
ATOM 669 N N . ILE A 1 84 ? -6.722 -3.251 16.235 1.00 70.75 84 ILE A N 1
ATOM 670 C CA . ILE A 1 84 ? -7.209 -4.068 15.132 1.00 70.75 84 ILE A CA 1
ATOM 671 C C . ILE A 1 84 ? -6.016 -4.353 14.224 1.00 70.75 84 ILE A C 1
ATOM 673 O O . ILE A 1 84 ? -5.499 -3.448 13.564 1.00 70.75 84 ILE A O 1
ATOM 677 N N . THR A 1 85 ? -5.564 -5.605 14.232 1.00 85.25 85 THR A N 1
ATOM 678 C CA . THR A 1 85 ? -4.323 -5.999 13.572 1.00 85.25 85 THR A CA 1
ATOM 679 C C . THR A 1 85 ? -4.627 -6.760 12.291 1.00 85.25 85 THR A C 1
ATOM 681 O O . THR A 1 85 ? -5.214 -7.841 12.307 1.00 85.25 85 THR A O 1
ATOM 684 N N . VAL A 1 86 ? -4.209 -6.205 11.155 1.00 91.12 86 VAL A N 1
ATOM 685 C CA . VAL A 1 86 ? -4.261 -6.891 9.863 1.00 91.12 86 VAL A CA 1
ATOM 686 C C . VAL A 1 86 ? -2.872 -7.430 9.560 1.00 91.12 86 VAL A C 1
ATOM 688 O O . VAL A 1 86 ? -1.935 -6.670 9.317 1.00 91.12 86 VAL A O 1
ATOM 691 N N . ARG A 1 87 ? -2.750 -8.758 9.554 1.00 94.38 87 ARG A N 1
ATOM 692 C CA . ARG A 1 87 ? -1.516 -9.446 9.180 1.00 94.38 87 ARG A CA 1
ATOM 693 C C . ARG A 1 87 ? -1.336 -9.380 7.672 1.00 94.38 87 ARG A C 1
ATOM 695 O O . ARG A 1 87 ? -2.177 -9.878 6.923 1.00 94.38 87 ARG A O 1
ATOM 702 N N . ILE A 1 88 ? -0.244 -8.789 7.224 1.00 95.56 88 ILE A N 1
ATOM 703 C CA . ILE A 1 88 ? 0.117 -8.672 5.814 1.00 95.56 88 ILE A CA 1
ATOM 704 C C . ILE A 1 88 ? 1.409 -9.435 5.541 1.00 95.56 88 ILE A C 1
ATOM 706 O O . ILE A 1 88 ? 2.204 -9.689 6.444 1.00 95.56 88 ILE A O 1
ATOM 710 N N . HIS A 1 89 ? 1.616 -9.796 4.283 1.00 96.69 89 HIS A N 1
ATOM 711 C CA . HIS A 1 89 ? 2.920 -10.198 3.771 1.00 96.69 89 HIS A CA 1
ATOM 712 C C . HIS A 1 89 ? 3.221 -9.349 2.541 1.00 96.69 89 HIS A C 1
ATOM 714 O O . HIS A 1 89 ? 2.326 -9.122 1.726 1.00 96.69 89 HIS A O 1
ATOM 720 N N . THR A 1 90 ? 4.440 -8.840 2.417 1.00 96.88 90 THR A N 1
ATOM 721 C CA . THR A 1 90 ? 4.846 -8.009 1.283 1.00 96.88 90 THR A CA 1
ATOM 722 C C . THR A 1 90 ? 5.790 -8.794 0.389 1.00 96.88 90 THR A C 1
ATOM 724 O O . THR A 1 90 ? 6.694 -9.475 0.864 1.00 96.88 90 THR A O 1
ATOM 727 N N . VAL A 1 91 ? 5.564 -8.708 -0.917 1.00 96.75 91 VAL A N 1
ATOM 728 C CA . VAL A 1 91 ? 6.438 -9.295 -1.936 1.00 96.75 91 VAL A CA 1
ATOM 729 C C . VAL A 1 91 ? 6.761 -8.196 -2.930 1.00 96.75 91 VAL A C 1
ATOM 731 O O . VAL A 1 91 ? 5.853 -7.493 -3.365 1.00 96.75 91 VAL A O 1
ATOM 734 N N . THR A 1 92 ? 8.032 -8.036 -3.283 1.00 96.00 92 THR A N 1
ATOM 735 C CA . THR A 1 92 ? 8.472 -7.055 -4.281 1.00 96.00 92 THR A CA 1
ATOM 736 C C . THR A 1 92 ? 9.181 -7.787 -5.410 1.00 96.00 92 THR A C 1
ATOM 738 O O . THR A 1 92 ? 10.126 -8.531 -5.156 1.00 96.00 92 THR A O 1
ATOM 741 N N . THR A 1 93 ? 8.745 -7.572 -6.652 1.00 94.44 93 THR A N 1
ATOM 742 C CA . THR A 1 93 ? 9.404 -8.106 -7.849 1.00 94.44 93 THR A CA 1
ATOM 743 C C . THR A 1 93 ? 10.065 -6.991 -8.644 1.00 94.44 93 THR A C 1
ATOM 745 O O . THR A 1 93 ? 9.467 -5.941 -8.889 1.00 94.44 93 THR A O 1
ATOM 748 N N . GLY A 1 94 ? 11.308 -7.236 -9.058 1.00 89.62 94 GLY A N 1
ATOM 749 C CA . GLY A 1 94 ? 12.184 -6.211 -9.615 1.00 89.62 94 GLY A CA 1
ATOM 750 C C . GLY A 1 94 ? 12.810 -5.320 -8.537 1.00 89.62 94 GLY A C 1
ATOM 751 O O . GLY A 1 94 ? 12.774 -5.620 -7.344 1.00 89.62 94 GLY A O 1
ATOM 752 N N . ASN A 1 95 ? 13.416 -4.218 -8.967 1.00 88.69 95 ASN A N 1
ATOM 753 C CA . ASN A 1 95 ? 14.033 -3.220 -8.108 1.00 88.69 95 ASN A CA 1
ATOM 754 C C . ASN A 1 95 ? 13.220 -1.920 -8.105 1.00 88.69 95 ASN A C 1
ATOM 756 O O . ASN A 1 95 ? 13.238 -1.123 -9.044 1.00 88.69 95 ASN A O 1
ATOM 760 N N . THR A 1 96 ? 12.528 -1.684 -6.999 1.00 87.94 96 THR A N 1
ATOM 761 C CA . THR A 1 96 ? 11.727 -0.478 -6.776 1.00 87.94 96 THR A CA 1
ATOM 762 C C . THR A 1 96 ? 12.542 0.694 -6.246 1.00 87.94 96 THR A C 1
ATOM 764 O O . THR A 1 96 ? 12.027 1.803 -6.274 1.00 87.94 96 THR A O 1
ATOM 767 N N . TYR A 1 97 ? 13.781 0.484 -5.777 1.00 88.38 97 TYR A N 1
ATOM 768 C CA . TYR A 1 97 ? 14.663 1.480 -5.142 1.00 88.38 97 TYR A CA 1
ATOM 769 C C . TYR A 1 97 ? 14.123 2.118 -3.842 1.00 88.38 97 TYR A C 1
ATOM 771 O O . TYR A 1 97 ? 14.519 3.225 -3.479 1.00 88.38 97 TYR A O 1
ATOM 779 N N . GLY A 1 98 ? 13.195 1.457 -3.135 1.00 91.62 98 GLY A N 1
ATOM 780 C CA . GLY A 1 98 ? 12.637 1.923 -1.852 1.00 91.62 98 GLY A CA 1
ATOM 781 C C . GLY A 1 98 ? 11.246 2.593 -1.863 1.00 91.62 98 GLY A C 1
ATOM 782 O O . GLY A 1 98 ? 10.590 2.580 -0.819 1.00 91.62 98 GLY A O 1
ATOM 783 N N . PRO A 1 99 ? 10.732 3.161 -2.971 1.00 94.31 99 PRO A N 1
ATOM 784 C CA . PRO A 1 99 ? 9.347 3.613 -3.099 1.00 94.31 99 PRO A CA 1
ATOM 785 C C . PRO A 1 99 ? 8.244 2.640 -2.664 1.00 94.31 99 PRO A C 1
ATOM 787 O O . PRO A 1 99 ? 7.213 3.099 -2.180 1.00 94.31 99 PRO A O 1
ATOM 790 N N . ASP A 1 100 ? 8.443 1.329 -2.781 1.00 95.31 100 ASP A N 1
ATOM 791 C CA . ASP A 1 100 ? 7.555 0.300 -2.217 1.00 95.31 100 ASP A CA 1
ATOM 792 C C . ASP A 1 100 ? 7.445 0.424 -0.691 1.00 95.31 100 ASP A C 1
ATOM 794 O O . ASP A 1 100 ? 6.344 0.500 -0.140 1.00 95.31 100 ASP A O 1
ATOM 798 N N . LYS A 1 101 ? 8.587 0.563 -0.008 1.00 94.50 101 LYS A N 1
ATOM 799 C CA . LYS A 1 101 ? 8.652 0.778 1.445 1.00 94.50 101 LYS A CA 1
ATOM 800 C C . LYS A 1 101 ? 8.030 2.115 1.837 1.00 94.50 101 LYS A C 1
ATOM 802 O O . LYS A 1 101 ? 7.300 2.186 2.824 1.00 94.50 101 LYS A O 1
ATOM 807 N N . ALA A 1 102 ? 8.277 3.167 1.054 1.00 94.69 102 ALA A N 1
ATOM 808 C CA . ALA A 1 102 ? 7.678 4.482 1.281 1.00 94.69 102 ALA A CA 1
ATOM 809 C C . ALA A 1 102 ? 6.146 4.449 1.133 1.00 94.69 102 ALA A C 1
ATOM 811 O O . ALA A 1 102 ? 5.435 5.043 1.945 1.00 94.69 102 ALA A O 1
ATOM 812 N N . LEU A 1 103 ? 5.626 3.721 0.138 1.00 95.69 103 LEU A N 1
ATOM 813 C CA . LEU A 1 103 ? 4.187 3.524 -0.031 1.00 95.69 103 LEU A CA 1
ATOM 814 C C . LEU A 1 103 ? 3.614 2.741 1.154 1.00 95.69 103 LEU A C 1
ATOM 816 O O . LEU A 1 103 ? 2.599 3.143 1.721 1.00 95.69 103 LEU A O 1
ATOM 820 N N . LEU A 1 104 ? 4.280 1.657 1.564 1.00 95.38 104 LEU A N 1
ATOM 821 C CA . LEU A 1 104 ? 3.857 0.844 2.700 1.00 95.38 104 LEU A CA 1
ATOM 822 C C . LEU A 1 104 ? 3.824 1.651 4.004 1.00 95.38 104 LEU A C 1
ATOM 824 O O . LEU A 1 104 ? 2.874 1.520 4.771 1.00 95.38 104 LEU A O 1
ATOM 828 N N . ALA A 1 105 ? 4.804 2.527 4.235 1.00 93.12 105 ALA A N 1
ATOM 829 C CA . ALA A 1 105 ? 4.809 3.439 5.376 1.00 93.12 105 ALA A CA 1
ATOM 830 C C . ALA A 1 105 ? 3.588 4.376 5.359 1.00 93.12 105 ALA A C 1
ATOM 832 O O . ALA A 1 105 ? 2.894 4.495 6.367 1.00 93.12 105 ALA A O 1
ATOM 833 N N . GLN A 1 106 ? 3.247 4.958 4.200 1.00 93.19 106 GLN A N 1
ATOM 834 C CA . GLN A 1 106 ? 2.027 5.765 4.065 1.00 93.19 106 GLN A CA 1
ATOM 835 C C . GLN A 1 106 ? 0.754 4.949 4.309 1.00 93.19 106 GLN A C 1
ATOM 837 O O . GLN A 1 106 ? -0.224 5.485 4.831 1.00 93.19 106 GLN A O 1
ATOM 842 N N . VAL A 1 107 ? 0.737 3.668 3.929 1.00 92.12 107 VAL A N 1
ATOM 843 C CA . VAL A 1 107 ? -0.384 2.751 4.188 1.00 92.12 107 VAL A CA 1
ATOM 844 C C . VAL A 1 107 ? -0.502 2.421 5.683 1.00 92.12 107 VAL A C 1
ATOM 846 O O . VAL A 1 107 ? -1.620 2.409 6.193 1.00 92.12 107 VAL A O 1
ATOM 849 N N . LYS A 1 108 ? 0.619 2.224 6.388 1.00 88.00 108 LYS A N 1
ATOM 850 C CA . LYS A 1 108 ? 0.673 1.977 7.842 1.00 88.00 108 LYS A CA 1
ATOM 851 C C . LYS A 1 108 ? 0.250 3.190 8.673 1.00 88.00 108 LYS A C 1
ATOM 853 O O . LYS A 1 108 ? -0.353 3.018 9.726 1.00 88.00 108 LYS A O 1
ATOM 858 N N . ASP A 1 109 ? 0.492 4.401 8.178 1.00 79.44 109 ASP A N 1
ATOM 859 C CA . ASP A 1 109 ? 0.136 5.666 8.834 1.00 79.44 109 ASP A CA 1
ATOM 860 C C . ASP A 1 109 ? -1.377 5.983 8.756 1.00 79.44 109 ASP A C 1
ATOM 862 O O . ASP A 1 109 ? -1.835 7.022 8.283 1.00 79.44 109 ASP A O 1
ATOM 866 N N . SER A 1 110 ? -2.231 5.030 9.114 1.00 64.25 110 SER A N 1
ATOM 867 C CA . SER A 1 110 ? -3.640 5.299 9.394 1.00 64.25 110 SER A CA 1
ATOM 868 C C . SER A 1 110 ? -3.968 4.676 10.729 1.00 64.25 110 SER A C 1
ATOM 870 O O . SER A 1 110 ? -4.215 3.476 10.781 1.00 64.25 110 SER A O 1
ATOM 872 N N . GLY A 1 111 ? -4.004 5.490 11.786 1.00 61.66 111 GLY A N 1
ATOM 873 C CA . GLY A 1 111 ? -4.211 5.077 13.184 1.00 61.66 111 GLY A CA 1
ATOM 874 C C . GLY A 1 111 ? -5.525 4.346 13.506 1.00 61.66 111 GLY A C 1
ATOM 875 O O . GLY A 1 111 ? -5.923 4.297 14.659 1.00 61.66 111 GLY A O 1
ATOM 876 N N . ARG A 1 112 ? -6.227 3.802 12.505 1.00 65.94 112 ARG A N 1
ATOM 877 C CA . ARG A 1 112 ? -7.391 2.920 12.647 1.00 65.94 112 ARG A CA 1
ATOM 878 C C . ARG A 1 112 ? -7.040 1.431 12.545 1.00 65.94 112 ARG A C 1
ATOM 880 O O . ARG A 1 112 ? -7.878 0.617 12.908 1.00 65.94 112 ARG A O 1
ATOM 887 N N . ILE A 1 113 ? -5.875 1.070 11.992 1.00 73.81 113 ILE A N 1
ATOM 888 C CA . ILE A 1 113 ? -5.457 -0.328 11.789 1.00 73.81 113 ILE A CA 1
ATOM 889 C C . ILE A 1 113 ? -3.962 -0.449 12.053 1.00 73.81 113 ILE A C 1
ATOM 891 O O . ILE A 1 113 ? -3.171 0.296 11.473 1.00 73.81 113 ILE A O 1
ATOM 895 N N . THR A 1 114 ? -3.580 -1.439 12.848 1.00 84.38 114 THR A N 1
ATOM 896 C CA . THR A 1 114 ? -2.193 -1.881 12.961 1.00 84.38 114 THR A CA 1
ATOM 897 C C . THR A 1 114 ? -1.915 -2.899 11.861 1.00 84.38 114 THR A C 1
ATOM 899 O O . THR A 1 114 ? -2.620 -3.898 11.738 1.00 84.38 114 THR A O 1
ATOM 902 N N . LEU A 1 115 ? -0.901 -2.662 11.031 1.00 89.69 115 LEU A N 1
ATOM 903 C CA . LEU A 1 115 ? -0.451 -3.666 10.066 1.00 89.69 115 LEU A CA 1
ATOM 904 C C . LEU A 1 115 ? 0.724 -4.431 10.657 1.00 89.69 115 LEU A C 1
ATOM 906 O O . LEU A 1 115 ? 1.767 -3.841 10.938 1.00 89.69 115 LEU A O 1
ATOM 910 N N . GLU A 1 116 ? 0.553 -5.736 10.813 1.00 91.12 116 GLU A N 1
ATOM 911 C CA . GLU A 1 116 ? 1.606 -6.642 11.263 1.00 91.12 116 GLU A CA 1
ATOM 912 C C . GLU A 1 116 ? 2.186 -7.360 10.045 1.00 91.12 116 GLU A C 1
ATOM 914 O O . GLU A 1 116 ? 1.462 -8.026 9.306 1.00 91.12 116 GLU A O 1
ATOM 919 N N . GLU A 1 117 ? 3.488 -7.225 9.812 1.00 93.00 117 GLU A N 1
ATOM 920 C CA . GLU A 1 117 ? 4.162 -8.037 8.800 1.00 93.00 117 GLU A CA 1
ATOM 921 C C . GLU A 1 117 ? 4.404 -9.443 9.342 1.00 93.00 117 GLU A C 1
ATOM 923 O O . GLU A 1 117 ? 4.931 -9.631 10.436 1.00 93.00 117 GLU A O 1
ATOM 928 N N . THR A 1 118 ? 3.998 -10.440 8.565 1.00 94.12 118 THR A N 1
ATOM 929 C CA . THR A 1 118 ? 4.088 -11.854 8.928 1.00 94.12 118 THR A CA 1
ATOM 930 C C . THR A 1 118 ? 4.579 -12.673 7.746 1.00 94.12 118 THR A C 1
ATOM 932 O O . THR A 1 118 ? 4.617 -12.198 6.607 1.00 94.12 118 THR A O 1
ATOM 935 N N . ASP A 1 119 ? 4.922 -13.930 8.003 1.00 92.69 119 ASP A N 1
ATOM 936 C CA . ASP A 1 119 ? 5.209 -14.888 6.942 1.00 92.69 119 ASP A CA 1
ATOM 937 C C . ASP A 1 119 ? 3.987 -15.086 6.049 1.00 92.69 119 ASP A C 1
ATOM 939 O O . ASP A 1 119 ? 2.833 -15.015 6.497 1.00 92.69 119 ASP A O 1
ATOM 943 N N . MET A 1 120 ? 4.243 -15.428 4.789 1.00 92.88 120 MET A N 1
ATOM 944 C CA . MET A 1 120 ? 3.193 -15.648 3.805 1.00 92.88 120 MET A CA 1
ATOM 945 C C . MET A 1 120 ? 2.156 -16.671 4.269 1.00 92.88 120 MET A C 1
ATOM 947 O O . MET A 1 120 ? 1.002 -16.519 3.911 1.00 92.88 120 MET A O 1
ATOM 951 N N . SER A 1 121 ? 2.492 -17.671 5.092 1.00 91.25 121 SER A N 1
ATOM 952 C CA . SER A 1 121 ? 1.526 -18.655 5.614 1.00 91.25 121 SER A CA 1
ATOM 953 C C . SER A 1 121 ? 0.558 -18.073 6.651 1.00 91.25 121 SER A C 1
ATOM 955 O O . SER A 1 121 ? -0.588 -18.515 6.734 1.00 91.25 121 SER A O 1
ATOM 957 N N . ARG A 1 122 ? 0.944 -17.012 7.369 1.00 92.56 122 ARG A N 1
ATOM 958 C CA . ARG A 1 122 ? 0.160 -16.408 8.460 1.00 92.56 122 ARG A CA 1
ATOM 959 C C . ARG A 1 122 ? -0.570 -15.124 8.063 1.00 92.56 122 ARG A C 1
ATOM 961 O O . ARG A 1 122 ? -1.503 -14.743 8.757 1.00 92.56 122 ARG A O 1
ATOM 968 N N . CYS A 1 123 ? -0.221 -14.474 6.956 1.00 94.38 123 CYS A N 1
ATOM 969 C CA . CYS A 1 123 ? -0.902 -13.236 6.563 1.00 94.38 123 CYS A CA 1
ATOM 970 C C . CYS A 1 123 ? -2.383 -13.436 6.174 1.00 94.38 123 CYS A C 1
ATOM 972 O O . CYS A 1 123 ? -2.783 -14.501 5.702 1.00 94.38 123 CYS A O 1
ATOM 974 N N . HIS A 1 124 ? -3.200 -12.395 6.328 1.00 94.62 124 HIS A N 1
ATOM 975 C CA . HIS A 1 124 ? -4.559 -12.341 5.777 1.00 94.62 124 HIS A CA 1
ATOM 976 C C . HIS A 1 124 ? -4.549 -12.012 4.278 1.00 94.62 124 HIS A C 1
ATOM 978 O O . HIS A 1 124 ? -5.412 -12.466 3.532 1.00 94.62 124 HIS A O 1
ATOM 984 N N . VAL A 1 125 ? -3.578 -11.205 3.843 1.00 96.19 125 VAL A N 1
ATOM 985 C CA . VAL A 1 125 ? -3.481 -10.669 2.483 1.00 96.19 125 VAL A CA 1
ATOM 986 C C . VAL A 1 125 ? -2.019 -10.411 2.120 1.00 96.19 125 VAL A C 1
ATOM 988 O O . VAL A 1 125 ? -1.213 -10.022 2.971 1.00 96.19 125 VAL A O 1
ATOM 991 N N . ILE A 1 126 ? -1.681 -10.625 0.851 1.00 97.88 126 ILE A N 1
ATOM 992 C CA . ILE A 1 126 ? -0.374 -10.305 0.277 1.00 97.88 126 ILE A CA 1
ATOM 993 C C . ILE A 1 126 ? -0.460 -8.937 -0.408 1.00 97.88 126 ILE A C 1
ATOM 995 O O . ILE A 1 126 ? -1.404 -8.673 -1.151 1.00 97.88 126 ILE A O 1
ATOM 999 N N . ILE A 1 127 ? 0.521 -8.066 -0.179 1.00 97.81 127 ILE A N 1
ATOM 1000 C CA . ILE A 1 127 ? 0.725 -6.845 -0.967 1.00 97.81 127 ILE A CA 1
ATOM 1001 C C . ILE A 1 127 ? 1.903 -7.105 -1.905 1.00 97.81 127 ILE A C 1
ATOM 1003 O O . ILE A 1 127 ? 3.045 -7.197 -1.457 1.00 97.81 127 ILE A O 1
ATOM 1007 N N . LEU A 1 128 ? 1.606 -7.251 -3.194 1.00 97.94 128 LEU A N 1
ATOM 1008 C CA . LEU A 1 128 ? 2.589 -7.510 -4.239 1.00 97.94 128 LEU A CA 1
ATOM 1009 C C . LEU A 1 128 ? 2.972 -6.195 -4.924 1.00 97.94 128 LEU A C 1
ATOM 1011 O O . LEU A 1 128 ? 2.156 -5.605 -5.630 1.00 97.94 128 LEU A O 1
ATOM 1015 N N . PHE A 1 129 ? 4.211 -5.751 -4.742 1.00 97.94 129 PHE A N 1
ATOM 1016 C CA . PHE A 1 129 ? 4.819 -4.633 -5.455 1.00 97.94 129 PHE A CA 1
ATOM 1017 C C . PHE A 1 129 ? 5.491 -5.144 -6.728 1.00 97.94 129 PHE A C 1
ATOM 1019 O O . PHE A 1 129 ? 6.582 -5.704 -6.686 1.00 97.94 129 PHE A O 1
ATOM 1026 N N . CYS A 1 130 ? 4.839 -4.945 -7.867 1.00 96.50 130 CYS A N 1
ATOM 1027 C CA . CYS A 1 130 ? 5.330 -5.378 -9.167 1.00 96.50 130 CYS A CA 1
ATOM 1028 C C . CYS A 1 130 ? 5.978 -4.199 -9.895 1.00 96.50 130 CYS A C 1
ATOM 1030 O O . CYS A 1 130 ? 5.269 -3.296 -10.343 1.00 96.50 130 CYS A O 1
ATOM 1032 N N . GLN A 1 131 ? 7.310 -4.173 -10.004 1.00 95.19 131 GLN A N 1
ATOM 1033 C CA . GLN A 1 131 ? 7.978 -3.208 -10.877 1.00 95.19 131 GLN A CA 1
ATOM 1034 C C . GLN A 1 131 ? 7.581 -3.452 -12.333 1.00 95.19 131 GLN A C 1
ATOM 1036 O O . GLN A 1 131 ? 7.779 -4.544 -12.858 1.00 95.19 131 GLN A O 1
ATOM 1041 N N . ILE A 1 132 ? 7.101 -2.402 -12.999 1.00 93.31 132 ILE A N 1
ATOM 1042 C CA . ILE A 1 132 ? 6.862 -2.425 -14.440 1.00 93.31 132 ILE A CA 1
ATOM 1043 C C . ILE A 1 132 ? 8.143 -1.985 -15.138 1.00 93.31 132 ILE A C 1
ATOM 1045 O O . ILE A 1 132 ? 8.507 -0.808 -15.110 1.00 93.31 132 ILE A O 1
ATOM 1049 N N . SER A 1 133 ? 8.844 -2.957 -15.714 1.00 84.81 133 SER A N 1
ATOM 1050 C CA . SER A 1 133 ? 10.125 -2.771 -16.401 1.00 84.81 133 SER A CA 1
ATOM 1051 C C . SER A 1 133 ? 9.950 -2.663 -17.914 1.00 84.81 133 SER A C 1
ATOM 1053 O O . SER A 1 133 ? 10.718 -1.973 -18.584 1.00 84.81 133 SER A O 1
ATOM 1055 N N . SER A 1 134 ? 8.926 -3.331 -18.452 1.00 78.62 134 SER A N 1
ATOM 1056 C CA . SER A 1 134 ? 8.711 -3.441 -19.891 1.00 78.62 134 SER A CA 1
ATOM 1057 C C . SER A 1 134 ? 7.236 -3.298 -20.257 1.00 78.62 134 SER A C 1
ATOM 1059 O O . SER A 1 134 ? 6.851 -2.335 -20.924 1.00 78.62 134 SER A O 1
ATOM 1061 N N . ARG A 1 135 ? 6.402 -4.252 -19.831 1.00 86.62 135 ARG A N 1
ATOM 1062 C CA . ARG A 1 135 ? 4.973 -4.337 -20.135 1.00 86.62 135 ARG A CA 1
ATOM 1063 C C . ARG A 1 135 ? 4.237 -4.943 -18.937 1.00 86.62 135 ARG A C 1
ATOM 1065 O O . ARG A 1 135 ? 4.647 -6.006 -18.471 1.00 86.62 135 ARG A O 1
ATOM 1072 N N . PRO A 1 136 ? 3.105 -4.354 -18.503 1.00 88.94 136 PRO A N 1
ATOM 1073 C CA . PRO A 1 136 ? 2.353 -4.854 -17.354 1.00 88.94 136 PRO A CA 1
ATOM 1074 C C . PRO A 1 136 ? 2.008 -6.346 -17.420 1.00 88.94 136 PRO A C 1
ATOM 1076 O O . PRO A 1 136 ? 2.206 -7.045 -16.438 1.00 88.94 136 PRO A O 1
ATOM 1079 N N . GLY A 1 137 ? 1.568 -6.858 -18.576 1.00 91.38 137 GLY A N 1
ATOM 1080 C CA . GLY A 1 137 ? 1.183 -8.267 -18.740 1.00 91.38 137 GLY A CA 1
ATOM 1081 C C . GLY A 1 137 ? 2.266 -9.269 -18.336 1.00 91.38 137 GLY A C 1
ATOM 1082 O O . GLY A 1 137 ? 2.028 -10.125 -17.486 1.00 91.38 137 GLY A O 1
ATOM 1083 N N . SER A 1 138 ? 3.461 -9.150 -18.919 1.00 92.75 138 SER A N 1
ATOM 1084 C CA . SER A 1 138 ? 4.575 -10.064 -18.647 1.00 92.75 138 SER A CA 1
ATOM 1085 C C . SER A 1 138 ? 5.141 -9.879 -17.243 1.00 92.75 138 SER A C 1
ATOM 1087 O O . SER A 1 138 ? 5.407 -10.866 -16.560 1.00 92.75 138 SER A O 1
ATOM 1089 N N . ASP A 1 139 ? 5.282 -8.626 -16.798 1.00 94.31 139 ASP A N 1
ATOM 1090 C CA . ASP A 1 139 ? 5.828 -8.315 -15.476 1.00 94.31 139 ASP A CA 1
ATOM 1091 C C . ASP A 1 139 ? 4.893 -8.842 -14.365 1.00 94.31 139 ASP A C 1
ATOM 1093 O O . ASP A 1 139 ? 5.354 -9.453 -13.400 1.00 94.31 139 ASP A O 1
ATOM 1097 N N . VAL A 1 140 ? 3.569 -8.701 -14.527 1.00 95.25 140 VAL A N 1
ATOM 1098 C CA . VAL A 1 140 ? 2.573 -9.246 -13.587 1.00 95.25 140 VAL A CA 1
ATOM 1099 C C . VAL A 1 140 ? 2.521 -10.766 -13.642 1.00 95.25 140 VAL A C 1
ATOM 1101 O O . VAL A 1 140 ? 2.434 -11.394 -12.591 1.00 95.25 140 VAL A O 1
ATOM 1104 N N . GLN A 1 141 ? 2.590 -11.376 -14.829 1.00 94.75 141 GLN A N 1
ATOM 1105 C CA . GLN A 1 141 ? 2.621 -12.835 -14.951 1.00 94.75 141 GLN A CA 1
ATOM 1106 C C . GLN A 1 141 ? 3.798 -13.440 -14.188 1.00 94.75 141 GLN A C 1
ATOM 1108 O O . GLN A 1 141 ? 3.603 -14.376 -13.414 1.00 94.75 141 GLN A O 1
ATOM 1113 N N . TYR A 1 142 ? 4.988 -12.865 -14.362 1.00 94.12 142 TYR A N 1
ATOM 1114 C CA . TYR A 1 142 ? 6.178 -13.259 -13.618 1.00 94.12 142 TYR A CA 1
ATOM 1115 C C . TYR A 1 142 ? 6.004 -13.018 -12.111 1.00 94.12 142 TYR A C 1
ATOM 1117 O O . TYR A 1 142 ? 6.284 -13.885 -11.293 1.00 94.12 142 TYR A O 1
ATOM 1125 N N . ALA A 1 143 ? 5.469 -11.861 -11.717 1.00 94.62 143 ALA A N 1
ATOM 1126 C CA . ALA A 1 143 ? 5.281 -11.552 -10.303 1.00 94.62 143 ALA A CA 1
ATOM 1127 C C . ALA A 1 143 ? 4.260 -12.465 -9.601 1.00 94.62 143 ALA A C 1
ATOM 1129 O O . ALA A 1 143 ? 4.376 -12.738 -8.407 1.00 94.62 143 ALA A O 1
ATOM 1130 N N . MET A 1 144 ? 3.255 -12.939 -10.337 1.00 95.62 144 MET A N 1
ATOM 1131 C CA . MET A 1 144 ? 2.208 -13.817 -9.821 1.00 95.62 144 MET A CA 1
ATOM 1132 C C . MET A 1 144 ? 2.614 -15.294 -9.804 1.00 95.62 144 MET A C 1
ATOM 1134 O O . MET A 1 144 ? 2.073 -16.029 -8.973 1.00 95.62 144 MET A O 1
ATOM 1138 N N . SER A 1 145 ? 3.544 -15.738 -10.664 1.00 92.94 145 SER A N 1
ATOM 1139 C CA . SER A 1 145 ? 4.008 -17.138 -10.688 1.00 92.94 145 SER A CA 1
ATOM 1140 C C . SER A 1 145 ? 4.719 -17.549 -9.402 1.00 92.94 145 SER A C 1
ATOM 1142 O O . SER A 1 145 ? 4.644 -18.709 -9.005 1.00 92.94 145 SER A O 1
ATOM 1144 N N . ASP A 1 146 ? 5.338 -16.586 -8.721 1.00 84.44 146 ASP A N 1
ATOM 1145 C CA . ASP A 1 146 ? 6.108 -16.814 -7.496 1.00 84.44 146 ASP A CA 1
ATOM 1146 C C . ASP A 1 146 ? 5.236 -16.824 -6.228 1.00 84.44 146 ASP A C 1
ATOM 1148 O O . ASP A 1 146 ? 5.731 -17.063 -5.126 1.00 84.44 146 ASP A O 1
ATOM 1152 N N . LEU A 1 147 ? 3.925 -16.575 -6.357 1.00 91.56 147 LEU A N 1
ATOM 1153 C CA . LEU A 1 147 ? 2.988 -16.566 -5.234 1.00 91.56 147 LEU A CA 1
ATOM 1154 C C . LEU A 1 147 ? 2.232 -17.902 -5.138 1.00 91.56 147 LEU A C 1
ATOM 1156 O O . LEU A 1 147 ? 1.265 -18.098 -5.883 1.00 91.56 147 LEU A O 1
ATOM 1160 N N . PRO A 1 148 ? 2.577 -18.801 -4.198 1.00 82.00 148 PRO A N 1
ATOM 1161 C CA . PRO A 1 148 ? 1.845 -20.047 -4.007 1.00 82.00 148 PRO A CA 1
ATOM 1162 C C . PRO A 1 148 ? 0.493 -19.830 -3.308 1.00 82.00 148 PRO A C 1
ATOM 1164 O O . PRO A 1 148 ? 0.310 -18.908 -2.509 1.00 82.00 148 PRO A O 1
ATOM 1167 N N . GLY A 1 149 ? -0.451 -20.731 -3.585 1.00 86.62 149 GLY A N 1
ATOM 1168 C CA . GLY A 1 149 ? -1.758 -20.796 -2.928 1.00 86.62 149 GLY A CA 1
ATOM 1169 C C . GLY A 1 149 ? -2.739 -19.675 -3.295 1.00 86.62 149 GLY A C 1
ATOM 1170 O O . GLY A 1 149 ? -2.504 -18.862 -4.197 1.00 86.62 149 GLY A O 1
ATOM 1171 N N . 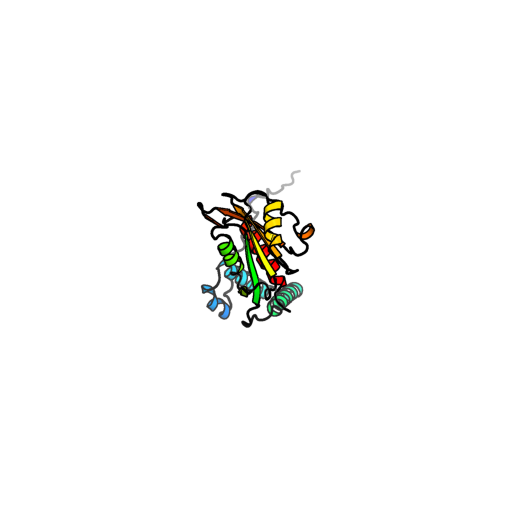ASP A 1 150 ? -3.841 -19.639 -2.543 1.00 90.06 150 ASP A N 1
ATOM 1172 C CA . ASP A 1 150 ? -5.047 -18.852 -2.852 1.00 90.06 150 ASP A CA 1
ATOM 1173 C C . ASP A 1 150 ? -5.195 -17.589 -1.997 1.00 90.06 150 ASP A C 1
ATOM 1175 O O . ASP A 1 150 ? -6.284 -17.028 -1.858 1.00 90.06 150 ASP A O 1
ATOM 1179 N N . LYS A 1 151 ? -4.102 -17.124 -1.381 1.00 94.81 151 LYS A N 1
ATOM 1180 C CA . LYS A 1 151 ? -4.162 -15.922 -0.548 1.00 94.81 151 LYS A CA 1
ATOM 1181 C C . LYS A 1 151 ? -4.555 -14.701 -1.381 1.00 94.81 151 LYS A C 1
ATOM 1183 O O . LYS A 1 151 ? -3.974 -14.501 -2.450 1.00 94.81 151 LYS A O 1
ATOM 1188 N N . PRO A 1 152 ? -5.472 -13.851 -0.882 1.00 97.19 152 PRO A N 1
ATOM 1189 C CA . PRO A 1 152 ? -5.817 -12.605 -1.546 1.00 97.19 152 PRO A CA 1
ATOM 1190 C C . PRO A 1 152 ? -4.587 -11.730 -1.801 1.00 97.19 152 PRO A C 1
ATOM 1192 O O . PRO A 1 152 ? -3.746 -11.557 -0.916 1.00 97.19 152 PRO A O 1
ATOM 1195 N N . VAL A 1 153 ? -4.516 -11.136 -2.991 1.00 98.12 153 VAL A N 1
ATOM 1196 C CA . VAL A 1 153 ? -3.412 -10.279 -3.432 1.00 98.12 153 VAL A CA 1
ATOM 1197 C C . VAL A 1 153 ? -3.917 -8.866 -3.710 1.00 98.12 153 VAL A C 1
ATOM 1199 O O . VAL A 1 153 ? -4.857 -8.652 -4.478 1.00 98.12 153 VAL A O 1
ATOM 1202 N N . ILE A 1 154 ? -3.271 -7.881 -3.096 1.00 98.00 154 ILE A N 1
ATOM 1203 C CA . ILE A 1 154 ? -3.313 -6.484 -3.522 1.00 98.00 154 ILE A CA 1
ATOM 1204 C C . ILE A 1 154 ? -2.124 -6.277 -4.461 1.00 98.00 154 ILE A C 1
ATOM 1206 O O . ILE A 1 154 ? -0.979 -6.287 -4.014 1.00 98.00 154 ILE A O 1
ATOM 1210 N N . LEU A 1 155 ? -2.399 -6.109 -5.752 1.00 97.94 155 LEU A N 1
ATOM 1211 C CA . LEU A 1 155 ? -1.397 -5.898 -6.790 1.00 97.94 155 LEU A CA 1
ATOM 1212 C C . LEU A 1 155 ? -1.110 -4.400 -6.948 1.00 97.94 155 LEU A C 1
ATOM 1214 O O . LEU A 1 155 ? -1.990 -3.613 -7.309 1.00 97.94 155 LEU A O 1
ATOM 1218 N N . VAL A 1 156 ? 0.132 -4.012 -6.682 1.00 97.75 156 VAL A N 1
ATOM 1219 C CA . VAL A 1 156 ? 0.641 -2.646 -6.802 1.00 97.75 156 VAL A CA 1
ATOM 1220 C C . VAL A 1 156 ? 1.597 -2.589 -7.991 1.00 97.75 156 VAL A C 1
ATOM 1222 O O . VAL A 1 156 ? 2.728 -3.059 -7.910 1.00 97.75 156 VAL A O 1
ATOM 1225 N N . LEU A 1 157 ? 1.139 -2.008 -9.097 1.00 96.56 157 LEU A N 1
ATOM 1226 C CA . LEU A 1 157 ? 1.925 -1.808 -10.314 1.00 96.56 157 LEU A CA 1
ATOM 1227 C C . LEU A 1 157 ? 2.817 -0.579 -10.120 1.00 96.56 157 LEU A C 1
ATOM 1229 O O . LEU A 1 157 ? 2.330 0.553 -10.083 1.00 96.56 157 LEU A O 1
ATOM 1233 N N . MET A 1 158 ? 4.113 -0.810 -9.952 1.00 96.31 158 MET A N 1
ATOM 1234 C CA . MET A 1 158 ? 5.128 0.197 -9.662 1.00 96.31 158 MET A CA 1
ATOM 1235 C C . MET A 1 158 ? 5.759 0.679 -10.974 1.00 96.31 158 MET A C 1
ATOM 1237 O O . MET A 1 158 ? 6.676 0.063 -11.512 1.00 96.31 158 MET A O 1
ATOM 1241 N N . HIS A 1 159 ? 5.264 1.802 -11.486 1.00 94.19 159 HIS A N 1
ATOM 1242 C CA . HIS A 1 159 ? 5.704 2.433 -12.727 1.00 94.19 159 HIS A CA 1
ATOM 1243 C C . HIS A 1 159 ? 6.874 3.377 -12.481 1.00 94.19 159 HIS A C 1
ATOM 1245 O O . HIS A 1 159 ? 6.741 4.394 -11.790 1.00 94.19 159 HIS A O 1
ATOM 1251 N N . HIS A 1 160 ? 8.005 3.079 -13.109 1.00 92.44 160 HIS A N 1
ATOM 1252 C CA . HIS A 1 160 ? 9.150 3.977 -13.125 1.00 92.44 160 HIS A CA 1
ATOM 1253 C C . HIS A 1 160 ? 8.910 5.136 -14.105 1.00 92.44 160 HIS A C 1
ATOM 1255 O O . HIS A 1 160 ? 8.910 4.964 -15.321 1.00 92.44 160 HIS A O 1
ATOM 1261 N N . SER A 1 161 ? 8.619 6.328 -13.583 1.00 90.06 161 SER A N 1
ATOM 1262 C CA . SER A 1 161 ? 8.314 7.516 -14.384 1.00 90.06 161 SER A CA 1
ATOM 1263 C C . SER A 1 161 ? 8.527 8.803 -13.590 1.00 90.06 161 SER A C 1
ATOM 1265 O O . SER A 1 161 ? 8.194 8.896 -12.412 1.00 90.06 161 SER A O 1
ATOM 1267 N N . ARG A 1 162 ? 9.001 9.860 -14.262 1.00 89.19 162 ARG A N 1
ATOM 1268 C CA . ARG A 1 162 ? 9.146 11.206 -13.666 1.00 89.19 162 ARG A CA 1
ATOM 1269 C C . ARG A 1 162 ? 7.810 11.893 -13.375 1.00 89.19 162 ARG A C 1
ATOM 1271 O O . ARG A 1 162 ? 7.773 12.848 -12.602 1.00 89.19 162 ARG A O 1
ATOM 1278 N N . LYS A 1 163 ? 6.726 11.447 -14.014 1.00 88.88 163 LYS A N 1
ATOM 1279 C CA . LYS A 1 163 ? 5.378 12.003 -13.853 1.00 88.88 163 LYS A CA 1
ATOM 1280 C C . LYS A 1 163 ? 4.331 10.900 -13.858 1.00 88.88 163 LYS A C 1
ATOM 1282 O O . LYS A 1 163 ? 4.478 9.902 -14.563 1.00 88.88 163 LYS A O 1
ATOM 1287 N N . ALA A 1 164 ? 3.257 11.109 -13.108 1.00 89.88 164 ALA A N 1
ATOM 1288 C CA . ALA A 1 164 ? 2.081 10.268 -13.241 1.00 89.88 164 ALA A CA 1
ATOM 1289 C C . ALA A 1 164 ? 1.445 10.470 -14.622 1.00 89.88 164 ALA A C 1
ATOM 1291 O O . ALA A 1 164 ? 1.535 11.549 -15.216 1.00 89.88 164 ALA A O 1
ATOM 1292 N N . TYR A 1 165 ? 0.818 9.420 -15.129 1.00 87.06 165 TYR A N 1
ATOM 1293 C CA . TYR A 1 165 ? 0.054 9.450 -16.365 1.00 87.06 165 TYR A CA 1
ATOM 1294 C C . TYR A 1 165 ? -1.203 8.601 -16.205 1.00 87.06 165 TYR A C 1
ATOM 1296 O O . TYR A 1 165 ? -1.303 7.770 -15.297 1.00 87.06 16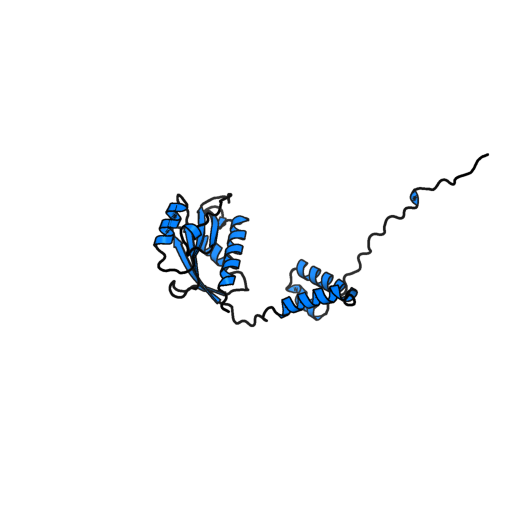5 TYR A O 1
ATOM 1304 N N . TYR A 1 166 ? -2.184 8.846 -17.070 1.00 77.81 166 TYR A N 1
ATOM 1305 C CA . TYR A 1 166 ? -3.406 8.062 -17.062 1.00 77.81 166 TYR A CA 1
ATOM 1306 C C . TYR A 1 166 ? -3.088 6.615 -17.437 1.00 77.81 166 TYR A C 1
ATOM 1308 O O . TYR A 1 166 ? -2.501 6.348 -18.483 1.00 77.81 166 TYR A O 1
ATOM 1316 N N . THR A 1 167 ? -3.469 5.698 -16.559 1.00 72.62 167 THR A N 1
ATOM 1317 C CA . THR A 1 167 ? -3.363 4.257 -16.763 1.00 72.62 167 THR A CA 1
ATOM 1318 C C . THR A 1 167 ? -4.722 3.674 -16.443 1.00 72.62 167 THR A C 1
ATOM 1320 O O . THR A 1 167 ? -5.175 3.750 -15.294 1.00 72.62 167 THR A O 1
ATOM 1323 N N . ASP A 1 168 ? -5.383 3.099 -17.446 1.00 73.88 168 ASP A N 1
ATOM 1324 C CA . ASP A 1 168 ? -6.507 2.222 -17.157 1.00 73.88 168 ASP A CA 1
ATOM 1325 C C . ASP A 1 168 ? -5.987 1.109 -16.253 1.00 73.88 168 ASP A C 1
ATOM 1327 O O . ASP A 1 168 ? -4.963 0.473 -16.515 1.00 73.88 168 ASP A O 1
ATOM 1331 N N . THR A 1 169 ? -6.637 0.948 -15.105 1.00 70.25 169 THR A N 1
ATOM 1332 C CA . THR A 1 169 ? -6.305 -0.163 -14.223 1.00 70.25 169 THR A CA 1
ATOM 1333 C C . THR A 1 169 ? -6.971 -1.384 -14.822 1.00 70.25 169 THR A C 1
ATOM 1335 O O . THR A 1 169 ? -8.182 -1.543 -14.690 1.00 70.25 169 THR A O 1
ATOM 1338 N N . GLU A 1 170 ? -6.183 -2.202 -15.513 1.00 81.50 170 GLU A N 1
ATOM 1339 C CA . GLU A 1 170 ? -6.629 -3.497 -16.011 1.00 81.50 170 GLU A CA 1
ATOM 1340 C C . GLU A 1 170 ? -7.288 -4.295 -14.879 1.00 81.50 170 GLU A C 1
ATOM 1342 O O . GLU A 1 170 ? -6.846 -4.256 -13.720 1.00 81.50 170 GLU A O 1
ATOM 1347 N N . ASN A 1 171 ? -8.383 -4.986 -15.199 1.00 88.38 171 ASN A N 1
ATOM 1348 C CA . ASN A 1 171 ? -9.072 -5.816 -14.227 1.00 88.38 171 ASN A CA 1
ATOM 1349 C C . ASN A 1 171 ? -8.326 -7.143 -14.052 1.00 88.38 171 ASN A C 1
ATOM 1351 O O . ASN A 1 171 ? -8.734 -8.189 -14.543 1.00 88.38 171 ASN A O 1
ATOM 1355 N N . TRP A 1 172 ? -7.229 -7.098 -13.301 1.00 93.88 172 TRP A N 1
ATOM 1356 C CA . TRP A 1 172 ? -6.384 -8.263 -13.040 1.00 93.88 172 TRP A CA 1
ATOM 1357 C C . TRP A 1 172 ? -7.105 -9.428 -12.360 1.00 93.88 172 TRP A C 1
ATOM 1359 O O . TRP A 1 172 ? -6.569 -10.531 -12.364 1.00 93.88 172 TRP A O 1
ATOM 1369 N N . SER A 1 173 ? -8.295 -9.209 -11.791 1.00 93.62 173 SER A N 1
ATOM 1370 C CA . SER A 1 173 ? -9.087 -10.280 -11.180 1.00 93.62 173 SER A CA 1
ATOM 1371 C C . SER A 1 173 ? -9.672 -11.266 -12.198 1.00 93.62 173 SER A C 1
ATOM 1373 O O . SER A 1 173 ? -9.869 -12.427 -11.846 1.00 93.62 173 SER A O 1
ATOM 1375 N N . ASP A 1 174 ? -9.864 -10.849 -13.457 1.00 92.75 174 ASP A N 1
ATOM 1376 C CA . ASP A 1 174 ? -10.358 -11.729 -14.526 1.00 92.75 174 ASP A CA 1
ATOM 1377 C C . ASP A 1 174 ? -9.292 -12.767 -14.918 1.00 92.75 174 ASP A C 1
ATOM 1379 O O . ASP A 1 174 ? -9.597 -13.936 -15.148 1.00 92.75 174 ASP A O 1
ATOM 1383 N N . THR A 1 175 ? -8.022 -12.350 -14.932 1.00 94.19 175 THR A N 1
ATOM 1384 C CA . THR A 1 175 ? -6.870 -13.218 -15.231 1.00 94.19 175 THR A CA 1
ATOM 1385 C C . THR A 1 175 ? -6.370 -13.958 -13.989 1.00 94.19 175 THR A C 1
ATOM 1387 O O . THR A 1 175 ? -5.982 -15.122 -14.063 1.00 94.19 175 THR A O 1
ATOM 1390 N N . TYR A 1 176 ? -6.375 -13.294 -12.832 1.00 95.69 176 TYR A N 1
ATOM 1391 C CA . TYR A 1 176 ? -5.886 -13.826 -11.565 1.00 95.69 176 TYR A CA 1
ATOM 1392 C C . TYR A 1 176 ? -6.956 -13.667 -10.477 1.00 95.69 176 TYR A C 1
ATOM 1394 O O . TYR A 1 176 ? -6.952 -12.660 -9.765 1.00 95.69 176 TYR A O 1
ATOM 1402 N N . PRO A 1 177 ? -7.823 -14.674 -10.260 1.00 95.25 177 PRO A N 1
ATOM 1403 C CA . PRO A 1 177 ? -8.961 -14.568 -9.337 1.00 95.25 177 PRO A CA 1
ATOM 1404 C C . PRO A 1 177 ? -8.599 -14.184 -7.895 1.00 95.25 177 PRO A C 1
ATOM 1406 O O . PRO A 1 177 ? -9.403 -13.581 -7.185 1.00 95.25 177 PRO A O 1
ATOM 1409 N N . LYS A 1 178 ? -7.370 -14.486 -7.450 1.00 95.81 178 LYS A N 1
ATOM 1410 C CA . LYS A 1 178 ? -6.871 -14.089 -6.124 1.00 95.81 178 LYS A CA 1
ATOM 1411 C C . LYS A 1 178 ? -6.518 -12.601 -6.005 1.00 95.81 178 LYS A C 1
ATOM 1413 O O . LYS A 1 178 ? -6.320 -12.118 -4.891 1.00 95.81 178 LYS A O 1
ATOM 1418 N N . VAL A 1 179 ? -6.436 -11.850 -7.106 1.00 97.19 179 VAL A N 1
ATOM 1419 C CA . VAL A 1 179 ? -6.199 -10.400 -7.079 1.00 97.19 179 VAL A CA 1
ATOM 1420 C C . VAL A 1 179 ? -7.482 -9.684 -6.668 1.00 97.19 179 VAL A C 1
ATOM 1422 O O . VAL A 1 179 ? -8.439 -9.574 -7.426 1.00 97.19 179 VAL A O 1
ATOM 1425 N N . VAL A 1 180 ? -7.489 -9.140 -5.452 1.00 96.81 180 VAL A N 1
ATOM 1426 C CA . VAL A 1 180 ? -8.657 -8.457 -4.870 1.00 96.81 180 VAL A CA 1
ATOM 1427 C C . VAL A 1 180 ? -8.636 -6.942 -5.064 1.00 96.81 180 VAL A C 1
ATOM 1429 O O . VAL A 1 180 ? -9.624 -6.265 -4.751 1.00 96.81 180 VAL A O 1
ATOM 1432 N N . LEU A 1 181 ? -7.504 -6.382 -5.489 1.00 97.19 181 LEU A N 1
ATOM 1433 C CA . LEU A 1 181 ? -7.321 -4.963 -5.790 1.00 97.19 181 LEU A CA 1
ATOM 1434 C C . LEU A 1 181 ? -6.078 -4.786 -6.669 1.00 97.19 181 LEU A C 1
ATOM 1436 O O . LEU A 1 181 ? -4.997 -5.183 -6.251 1.00 97.19 181 LEU A O 1
ATOM 1440 N N . GLY A 1 182 ? -6.224 -4.128 -7.820 1.00 96.62 182 GLY A N 1
ATOM 1441 C CA . GLY A 1 182 ? -5.111 -3.581 -8.601 1.00 96.62 182 GLY A CA 1
ATOM 1442 C C . GLY A 1 182 ? -5.004 -2.065 -8.417 1.00 96.62 182 GLY A C 1
ATOM 1443 O O . GLY A 1 182 ? -6.024 -1.370 -8.399 1.00 96.62 182 GLY A O 1
ATOM 1444 N N . VAL A 1 183 ? -3.788 -1.536 -8.267 1.00 96.38 183 VAL A N 1
ATOM 1445 C CA . VAL A 1 183 ? -3.514 -0.089 -8.256 1.00 96.38 183 VAL A CA 1
ATOM 1446 C C . VAL A 1 183 ? -2.234 0.242 -9.020 1.00 96.38 183 VAL A C 1
ATOM 1448 O O . VAL A 1 183 ? -1.279 -0.526 -8.994 1.00 96.38 183 VAL A O 1
ATOM 1451 N N . ASN A 1 184 ? -2.206 1.415 -9.654 1.00 95.88 184 ASN A N 1
ATOM 1452 C CA . ASN A 1 184 ? -1.016 1.979 -10.290 1.00 95.88 184 ASN A CA 1
ATOM 1453 C C . ASN A 1 184 ? -0.330 2.977 -9.348 1.00 95.88 184 ASN A C 1
ATOM 1455 O O . ASN A 1 184 ? -0.998 3.829 -8.755 1.00 95.88 184 ASN A O 1
ATOM 1459 N N . VAL A 1 185 ? 0.992 2.876 -9.229 1.00 96.00 185 VAL A N 1
ATOM 1460 C CA . VAL A 1 185 ? 1.842 3.744 -8.408 1.00 96.00 185 VAL A CA 1
ATOM 1461 C C . VAL A 1 185 ? 3.044 4.197 -9.224 1.00 96.00 185 VAL A C 1
ATOM 1463 O O . VAL A 1 185 ? 3.660 3.398 -9.914 1.00 96.00 185 VAL A O 1
ATOM 1466 N N . PHE A 1 186 ? 3.398 5.476 -9.134 1.00 95.25 186 PHE A N 1
ATOM 1467 C CA . PHE A 1 186 ? 4.482 6.079 -9.910 1.00 95.25 186 PHE A CA 1
ATOM 1468 C C . PHE A 1 186 ? 5.656 6.483 -9.017 1.00 95.25 186 PHE A C 1
ATOM 1470 O O . PHE A 1 186 ? 5.455 7.079 -7.951 1.00 95.25 186 PHE A O 1
ATOM 1477 N N . TYR A 1 187 ? 6.882 6.207 -9.456 1.00 94.75 187 TYR A N 1
ATOM 1478 C CA . TYR A 1 187 ? 8.105 6.564 -8.735 1.00 94.75 187 TYR A CA 1
ATOM 1479 C C . TYR A 1 187 ? 9.272 6.882 -9.679 1.00 94.75 187 TYR A C 1
ATOM 1481 O O . TYR A 1 187 ? 9.261 6.493 -10.843 1.00 94.75 187 TYR A O 1
ATOM 1489 N N . HIS A 1 188 ? 10.295 7.570 -9.168 1.00 92.31 188 HIS A N 1
ATOM 1490 C CA . HIS A 1 188 ? 11.552 7.810 -9.884 1.00 92.31 188 HIS A CA 1
ATOM 1491 C C . HIS A 1 188 ? 12.721 7.976 -8.901 1.00 92.31 188 HIS A C 1
ATOM 1493 O O . HIS A 1 188 ? 12.652 8.830 -8.013 1.00 92.31 188 HIS A O 1
ATOM 1499 N N . GLU A 1 189 ? 13.817 7.232 -9.070 1.00 80.94 189 GLU A N 1
ATOM 1500 C CA . GLU A 1 189 ? 14.952 7.205 -8.127 1.00 80.94 189 GLU A CA 1
ATOM 1501 C C . GLU A 1 189 ? 15.649 8.556 -7.962 1.00 80.94 189 GLU A C 1
ATOM 1503 O O . GLU A 1 189 ? 16.022 8.907 -6.849 1.00 80.94 189 GLU A O 1
ATOM 1508 N N . THR A 1 190 ? 15.797 9.349 -9.028 1.00 71.75 190 THR A N 1
ATOM 1509 C CA . THR A 1 190 ? 16.634 10.563 -8.949 1.00 71.75 190 THR A CA 1
ATOM 1510 C C . THR A 1 190 ? 15.910 11.864 -8.606 1.00 71.75 190 THR A C 1
ATOM 1512 O O . THR A 1 190 ? 16.573 12.833 -8.254 1.00 71.75 190 THR A O 1
ATOM 1515 N N . VAL A 1 191 ? 14.577 11.937 -8.725 1.00 64.06 191 VAL A N 1
ATOM 1516 C CA . VAL A 1 191 ? 13.873 13.238 -8.657 1.00 64.06 191 VAL A CA 1
ATOM 151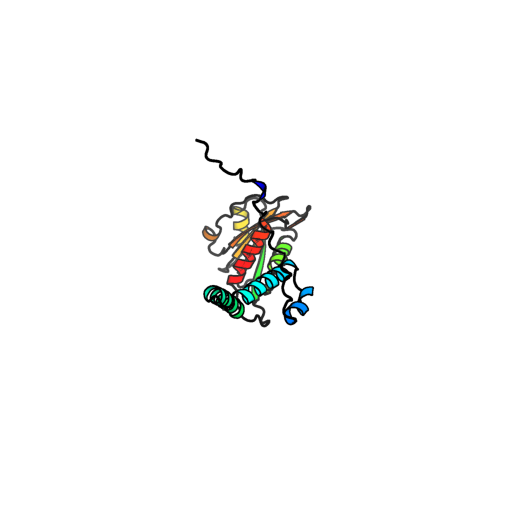7 C C . VAL A 1 191 ? 12.951 13.368 -7.450 1.00 64.06 191 VAL A C 1
ATOM 1519 O O . VAL A 1 191 ? 12.666 14.501 -7.079 1.00 64.06 191 VAL A O 1
ATOM 1522 N N . LYS A 1 192 ? 12.495 12.271 -6.819 1.00 66.38 192 LYS A N 1
ATOM 1523 C CA . LYS A 1 192 ? 11.667 12.320 -5.588 1.00 66.38 192 LYS A CA 1
ATOM 1524 C C . LYS A 1 192 ? 11.358 10.963 -4.933 1.00 66.38 192 LYS A C 1
ATOM 1526 O O . LYS A 1 192 ? 10.561 10.931 -4.001 1.00 66.38 192 LYS A O 1
ATOM 1531 N N . GLY A 1 193 ? 11.925 9.844 -5.394 1.00 88.06 193 GLY A N 1
ATOM 1532 C CA . GLY A 1 193 ? 11.468 8.526 -4.953 1.00 88.06 193 GLY A CA 1
ATOM 1533 C C . GLY A 1 193 ? 9.995 8.322 -5.329 1.00 88.06 193 GLY A C 1
ATOM 1534 O O . GLY A 1 193 ? 9.617 8.516 -6.485 1.00 88.06 193 GLY A O 1
ATOM 1535 N N . LEU A 1 194 ? 9.151 7.944 -4.366 1.00 94.44 194 LEU A N 1
ATOM 1536 C CA . LEU A 1 194 ? 7.704 7.822 -4.566 1.00 94.44 194 LEU A CA 1
ATOM 1537 C C . LEU A 1 194 ? 7.092 9.192 -4.914 1.00 94.44 194 LEU A C 1
ATOM 1539 O O . LEU A 1 194 ? 7.231 10.148 -4.152 1.00 94.44 194 LEU A O 1
ATOM 1543 N N . LEU A 1 195 ? 6.383 9.305 -6.043 1.00 94.31 195 LEU A N 1
ATOM 1544 C CA . LEU A 1 195 ? 5.855 10.603 -6.475 1.00 94.31 195 LEU A CA 1
ATOM 1545 C C . LEU A 1 195 ? 4.748 11.122 -5.541 1.00 94.31 195 LEU A C 1
ATOM 1547 O O . LEU A 1 195 ? 3.822 10.396 -5.174 1.00 94.31 195 LEU A O 1
ATOM 1551 N N . SER A 1 196 ? 4.785 12.421 -5.231 1.00 92.50 196 SER A N 1
ATOM 1552 C CA . SER A 1 196 ? 3.687 13.123 -4.553 1.00 92.50 196 SER A CA 1
ATOM 1553 C C . SER A 1 196 ? 2.642 13.578 -5.578 1.00 92.50 196 SER A C 1
ATOM 1555 O O . SER A 1 196 ? 2.598 14.742 -5.974 1.00 92.50 196 SER A O 1
ATOM 1557 N N . CYS A 1 197 ? 1.822 12.639 -6.058 1.00 92.12 197 CYS A N 1
ATOM 1558 C CA . CYS A 1 197 ? 0.772 12.882 -7.052 1.00 92.12 197 CYS A CA 1
ATOM 1559 C C . CYS A 1 197 ? -0.610 12.405 -6.575 1.00 92.12 197 CYS A C 1
ATOM 1561 O O . CYS A 1 197 ? -0.744 11.716 -5.559 1.00 92.12 197 CYS A O 1
ATOM 1563 N N . LYS A 1 198 ? -1.663 12.798 -7.303 1.00 93.88 198 LYS A N 1
ATOM 1564 C CA . LYS A 1 198 ? -3.052 12.427 -6.990 1.00 93.88 198 LYS A CA 1
ATOM 1565 C C . LYS A 1 198 ? -3.252 10.914 -7.087 1.00 93.88 198 LYS A C 1
ATOM 1567 O O . LYS A 1 198 ? -3.935 10.335 -6.249 1.00 93.88 198 LYS A O 1
ATOM 1572 N N . GLU A 1 199 ? -2.629 10.283 -8.070 1.00 94.38 199 GLU A N 1
ATOM 1573 C CA . GLU A 1 199 ? -2.720 8.856 -8.368 1.00 94.38 199 GLU A CA 1
ATOM 1574 C C . GLU A 1 199 ? -2.180 8.023 -7.202 1.00 94.38 199 GLU A C 1
ATOM 1576 O O . GLU A 1 199 ? -2.898 7.173 -6.681 1.00 94.38 199 GLU A O 1
ATOM 1581 N N . ASN A 1 200 ? -0.979 8.339 -6.706 1.00 95.56 200 ASN A N 1
ATOM 1582 C CA . ASN A 1 200 ? -0.383 7.639 -5.564 1.00 95.56 200 ASN A CA 1
ATOM 1583 C C . ASN A 1 200 ? -1.197 7.847 -4.279 1.00 95.56 200 ASN A C 1
ATOM 1585 O O . ASN A 1 200 ? -1.423 6.896 -3.533 1.00 95.56 200 ASN A O 1
ATOM 1589 N N . LYS A 1 201 ? -1.712 9.063 -4.039 1.00 94.69 201 LYS A N 1
ATOM 1590 C CA . LYS A 1 201 ? -2.611 9.332 -2.899 1.00 94.69 201 LYS A CA 1
ATOM 1591 C C . LYS A 1 201 ? -3.881 8.477 -2.972 1.00 94.69 201 LYS A C 1
ATOM 1593 O O . LYS A 1 201 ? -4.288 7.892 -1.969 1.00 94.69 201 LYS A O 1
ATOM 1598 N N . LEU A 1 202 ? -4.487 8.365 -4.156 1.00 94.31 202 LEU A N 1
ATOM 1599 C CA . LEU A 1 202 ? -5.651 7.507 -4.386 1.00 94.31 202 LEU A CA 1
ATOM 1600 C C . LEU A 1 202 ? -5.306 6.020 -4.234 1.00 94.31 202 LEU A C 1
ATOM 1602 O O . LEU A 1 202 ? -6.105 5.278 -3.665 1.00 94.31 202 LEU A O 1
ATOM 1606 N N . ALA A 1 203 ? -4.133 5.580 -4.695 1.00 95.81 203 ALA A N 1
ATOM 1607 C CA . ALA A 1 203 ? -3.661 4.209 -4.513 1.00 95.81 203 ALA A CA 1
ATOM 1608 C C . ALA A 1 203 ? -3.549 3.861 -3.021 1.00 95.81 203 ALA A C 1
ATOM 1610 O O . ALA A 1 203 ? -4.150 2.882 -2.581 1.00 95.81 203 ALA A O 1
ATOM 1611 N N . VAL A 1 204 ? -2.901 4.714 -2.217 1.00 95.69 204 VAL A N 1
ATOM 1612 C CA . VAL A 1 204 ? -2.815 4.548 -0.755 1.00 95.69 204 VAL A CA 1
ATOM 1613 C C . VAL A 1 204 ? -4.207 4.462 -0.124 1.00 95.69 204 VAL A C 1
ATOM 1615 O O . VAL A 1 204 ? -4.467 3.562 0.672 1.00 95.69 204 VAL A O 1
ATOM 1618 N N . GLN A 1 205 ? -5.137 5.347 -0.500 1.00 93.50 205 GLN A N 1
ATOM 1619 C CA . GLN A 1 205 ? -6.512 5.316 0.014 1.00 93.50 205 GLN A CA 1
ATOM 1620 C C . GLN A 1 205 ? -7.252 4.020 -0.352 1.00 93.50 205 GLN A C 1
ATOM 1622 O O . GLN A 1 205 ? -7.927 3.438 0.500 1.00 93.50 205 GLN A O 1
ATOM 1627 N N . LYS A 1 206 ? -7.119 3.546 -1.598 1.00 94.88 206 LYS A N 1
ATOM 1628 C CA . LYS A 1 206 ? -7.717 2.283 -2.059 1.00 94.88 206 LYS A CA 1
ATOM 1629 C C . LYS A 1 206 ? -7.153 1.086 -1.293 1.00 94.88 206 LYS A C 1
ATOM 1631 O O . LYS A 1 206 ? -7.937 0.246 -0.852 1.00 94.88 206 LYS A O 1
ATOM 1636 N N . ILE A 1 207 ? -5.833 1.038 -1.088 1.00 95.56 207 ILE A N 1
ATOM 1637 C CA . ILE A 1 207 ? -5.171 -0.012 -0.302 1.00 95.56 207 ILE A CA 1
ATOM 1638 C C . ILE A 1 207 ? -5.693 0.014 1.138 1.00 95.56 207 ILE A C 1
ATOM 1640 O O . ILE A 1 207 ? -6.213 -0.997 1.605 1.00 95.56 207 ILE A O 1
ATOM 1644 N N . LYS A 1 208 ? -5.663 1.173 1.813 1.00 92.56 208 LYS A N 1
ATOM 1645 C CA . LYS A 1 208 ? -6.190 1.332 3.183 1.00 92.56 208 LYS A CA 1
ATOM 1646 C C . LYS A 1 208 ? -7.640 0.848 3.295 1.00 92.56 208 LYS A C 1
ATOM 1648 O O . LYS A 1 208 ? -7.960 0.039 4.162 1.00 92.56 208 LYS A O 1
ATOM 1653 N N . LYS A 1 209 ? -8.515 1.278 2.378 1.00 91.06 209 LYS A N 1
ATOM 1654 C CA . LYS A 1 209 ? -9.928 0.859 2.341 1.00 91.06 209 LYS A CA 1
ATOM 1655 C C . LYS A 1 209 ? -10.096 -0.643 2.099 1.00 91.06 209 LYS A C 1
ATOM 1657 O O . LYS A 1 209 ? -11.040 -1.245 2.600 1.00 91.06 209 LYS A O 1
ATOM 1662 N N . LYS A 1 210 ? -9.216 -1.266 1.313 1.00 93.38 210 LYS A N 1
ATOM 1663 C CA . LYS A 1 210 ? -9.243 -2.717 1.095 1.00 93.38 210 LYS A CA 1
ATOM 1664 C C . LYS A 1 210 ? -8.786 -3.472 2.341 1.00 93.38 210 LYS A C 1
ATOM 1666 O O . LYS A 1 210 ? -9.447 -4.436 2.708 1.00 93.38 210 LYS A O 1
ATOM 1671 N N . LEU A 1 211 ? -7.731 -3.005 3.009 1.00 92.00 211 LEU A N 1
ATOM 1672 C CA . LEU A 1 211 ? -7.218 -3.596 4.250 1.00 92.00 211 LEU A CA 1
ATOM 1673 C C . LEU A 1 211 ? -8.246 -3.551 5.389 1.00 92.00 211 LEU A C 1
ATOM 1675 O O . LEU A 1 211 ? -8.334 -4.503 6.156 1.00 92.00 211 LEU A O 1
ATOM 1679 N N . GLN A 1 212 ? -9.102 -2.523 5.430 1.00 87.94 212 GLN A N 1
ATOM 1680 C CA . GLN A 1 212 ? -10.234 -2.448 6.369 1.00 87.94 212 GLN A CA 1
ATOM 1681 C C . GLN A 1 212 ? -11.182 -3.654 6.303 1.00 87.94 212 GLN A C 1
ATOM 1683 O O . GLN A 1 212 ? -11.849 -3.944 7.286 1.00 87.94 212 GLN A O 1
ATOM 1688 N N . LYS A 1 213 ? -11.249 -4.373 5.175 1.00 88.75 213 LYS A N 1
ATOM 1689 C CA . LYS A 1 213 ? -12.102 -5.565 5.044 1.00 88.75 213 LYS A CA 1
ATOM 1690 C C . LYS A 1 213 ? -11.540 -6.813 5.735 1.00 88.75 213 LYS A C 1
ATOM 1692 O O . LYS A 1 213 ? -12.248 -7.804 5.823 1.00 88.75 213 LYS A O 1
ATOM 1697 N N . TYR A 1 214 ? -10.283 -6.771 6.177 1.00 86.31 214 TYR A N 1
ATOM 1698 C CA . TYR A 1 214 ? -9.602 -7.870 6.876 1.00 86.31 214 TYR A CA 1
ATOM 1699 C C . TYR A 1 214 ? -9.473 -7.619 8.379 1.00 86.31 214 TYR A C 1
ATOM 1701 O O . TYR A 1 214 ? -8.772 -8.350 9.075 1.00 86.31 214 TYR A O 1
ATOM 1709 N N . ILE A 1 215 ? -10.119 -6.560 8.864 1.00 79.25 215 ILE A N 1
ATOM 1710 C CA . ILE A 1 215 ? -10.370 -6.334 10.278 1.00 79.25 215 ILE A CA 1
ATOM 1711 C C . ILE A 1 215 ? -11.296 -7.467 10.723 1.00 79.25 215 ILE A C 1
ATOM 1713 O O . ILE A 1 215 ? -12.436 -7.539 10.272 1.00 79.25 215 ILE A O 1
ATOM 1717 N N . SER A 1 216 ? -10.769 -8.395 11.516 1.00 58.34 216 SER A N 1
ATOM 1718 C CA . SER A 1 216 ? -11.513 -9.531 12.058 1.00 58.34 216 SER A CA 1
ATOM 1719 C C . SER A 1 216 ? -12.773 -9.059 12.795 1.00 58.34 216 SER A C 1
ATOM 1721 O O . SER A 1 216 ? -12.680 -8.167 13.641 1.00 58.34 216 SER A O 1
ATOM 1723 N N . HIS A 1 217 ? -13.920 -9.651 12.450 1.00 44.94 217 HIS A N 1
ATOM 1724 C CA . HIS A 1 217 ? -15.114 -9.686 13.299 1.00 44.94 217 HIS A CA 1
ATOM 1725 C C . HIS A 1 217 ? -14.968 -10.784 14.350 1.00 44.94 217 HIS A C 1
ATOM 1727 O O . HIS A 1 217 ? -14.353 -11.823 14.011 1.00 44.94 217 HIS A O 1
#

Secondary structure (DSSP, 8-state):
---------GGGS-PPPPPP---PPPPPHHHHTTGGGS-HHHHHHHHHHHHHHHHHTTSHHHHHHHHHHHHHHHTS----S---EEEEEEEEES---SHHHHHHHHHH--TT-EEEE--TTT-SEEEEEEEESS-HHHHHHHHHHT--SS--EEEEEEEE-SS--------HHHH-TTEEEEEEEEEETTTTEE--SHHHHHHHHHHHHHHGGGS--

Organism: NCBI:txid210632

Foldseek 3Di:
DDDDDDDDDPPPPPDPDDPDPPPQPDDDPVLVVCCVVDDPVVVVVVSVLVVCCVVCVVPPVSVVVVVVVVCVVPVPPPCPPPALEAEEEEAEDDDLPCLVVVLVVLLCPDSNHHYHYDPPVPGQEYEYHFEDPDDPVVSVVVSVVPDDDQRAYAYEYEYEDPDDDDDDFPPCCVVPVSHPHYAYFYAHNPPHGGDPDPRSVVSSVVSNVVSVVRRDD

pLDDT: mean 79.84, std 16.74, range [41.59, 98.12]